Protein AF-A0A5J9UTZ7-F1 (afdb_monomer_lite)

InterPro domains:
  IPR032675 Leucine-rich repeat domain superfamily [G3DSA:3.80.10.10] (19-149)
  IPR050905 Plant disease resistance NBS-LRR [PTHR33463] (2-145)
  IPR057135 Disease resistance protein At4g27190-like, leucine-rich repeats [PF23247] (41-144)

Organism: NCBI:txid38414

pLDDT: mean 73.24, std 16.19, range [31.59, 95.12]

Structure (mmCIF, N/CA/C/O backbone):
data_AF-A0A5J9UTZ7-F1
#
_entry.id   AF-A0A5J9UTZ7-F1
#
loop_
_atom_site.group_PDB
_atom_site.id
_atom_site.type_symbol
_atom_site.label_atom_id
_atom_site.label_alt_id
_atom_site.label_comp_id
_atom_site.label_asym_id
_atom_site.label_entity_id
_atom_site.label_seq_id
_atom_site.pdbx_PDB_ins_code
_atom_site.Cartn_x
_atom_site.Cartn_y
_atom_site.Cartn_z
_atom_site.occupancy
_atom_site.B_iso_or_equiv
_atom_site.auth_seq_id
_atom_site.auth_comp_id
_atom_site.auth_asym_id
_atom_site.auth_atom_id
_atom_site.pdbx_PDB_model_num
ATOM 1 N N . MET A 1 1 ? -13.081 7.785 -18.147 1.00 59.16 1 MET A N 1
ATOM 2 C CA . MET A 1 1 ? -14.230 8.547 -17.596 1.00 59.16 1 MET A CA 1
ATOM 3 C C . MET A 1 1 ? -13.873 9.553 -16.492 1.00 59.16 1 MET A C 1
ATOM 5 O O . MET A 1 1 ? -14.600 10.516 -16.356 1.00 59.16 1 MET A O 1
ATOM 9 N N . PHE A 1 2 ? -12.758 9.469 -15.763 1.00 65.12 2 PHE A N 1
ATOM 10 C CA . PHE A 1 2 ? -12.314 10.560 -14.867 1.00 65.12 2 PHE A CA 1
ATOM 11 C C . PHE A 1 2 ? -10.947 11.054 -15.317 1.00 65.12 2 PHE A C 1
ATOM 13 O O . PHE A 1 2 ? -9.930 10.681 -14.747 1.00 65.12 2 PHE A O 1
ATOM 20 N N . LYS A 1 3 ? -10.913 11.813 -16.418 1.00 66.31 3 LYS A N 1
ATOM 21 C CA . LYS A 1 3 ? -9.642 12.244 -17.018 1.00 66.31 3 LYS A CA 1
ATOM 22 C C . LYS A 1 3 ? -8.941 13.302 -16.176 1.00 66.31 3 LYS A C 1
ATOM 24 O O . LYS A 1 3 ? -7.756 13.168 -15.954 1.00 66.31 3 LYS A O 1
ATOM 29 N N . LYS A 1 4 ? -9.697 14.280 -15.659 1.00 75.31 4 LYS A N 1
ATOM 30 C CA . LYS A 1 4 ? -9.182 15.482 -14.978 1.00 75.31 4 LYS A CA 1
ATOM 31 C C . LYS A 1 4 ? -9.022 15.352 -13.459 1.00 75.31 4 LYS A C 1
ATOM 33 O O . LYS A 1 4 ? -8.642 16.320 -12.804 1.00 75.31 4 LYS A O 1
ATOM 38 N N . VAL A 1 5 ? -9.382 14.207 -12.874 1.00 80.38 5 VAL A N 1
ATOM 39 C CA . VAL A 1 5 ? -9.263 14.020 -11.422 1.00 80.38 5 VAL A CA 1
ATOM 40 C C . VAL A 1 5 ? -7.792 13.858 -11.086 1.00 80.38 5 VAL A C 1
ATOM 42 O O . VAL A 1 5 ? -7.182 12.890 -11.517 1.00 80.38 5 VAL A O 1
ATOM 45 N N . LYS A 1 6 ? -7.251 14.802 -10.313 1.00 85.69 6 LYS A N 1
ATOM 46 C CA . LYS A 1 6 ? -5.844 14.799 -9.895 1.00 85.69 6 LYS A CA 1
ATOM 47 C C . LYS A 1 6 ? -5.622 14.092 -8.571 1.00 85.69 6 LYS A C 1
ATOM 49 O O . LYS A 1 6 ? -4.660 13.354 -8.412 1.00 85.69 6 LYS A O 1
ATOM 54 N N . THR A 1 7 ? -6.521 14.288 -7.618 1.00 87.69 7 THR A N 1
ATOM 55 C CA . THR A 1 7 ? -6.395 13.711 -6.284 1.00 87.69 7 THR A CA 1
ATOM 56 C C . THR A 1 7 ? -7.682 12.996 -5.914 1.00 87.69 7 THR A C 1
ATOM 58 O O . THR A 1 7 ? -8.783 13.464 -6.202 1.00 87.69 7 THR A O 1
ATOM 61 N N . THR A 1 8 ? -7.540 11.838 -5.280 1.00 86.56 8 THR A N 1
ATOM 62 C CA . THR A 1 8 ? -8.658 11.079 -4.718 1.00 86.56 8 THR A CA 1
ATOM 63 C C . THR A 1 8 ? -8.330 10.745 -3.279 1.00 86.56 8 THR A C 1
ATOM 65 O O . THR A 1 8 ? -7.291 10.155 -2.989 1.00 86.56 8 THR A O 1
ATOM 68 N N . TRP A 1 9 ? -9.207 11.184 -2.384 1.00 86.88 9 TRP A N 1
ATOM 69 C CA . TRP A 1 9 ? -9.111 10.952 -0.952 1.00 86.88 9 TRP A CA 1
ATOM 70 C C . TRP A 1 9 ? -10.358 10.207 -0.516 1.00 86.88 9 TRP A C 1
ATOM 72 O O . TRP A 1 9 ? -11.471 10.714 -0.650 1.00 86.88 9 TRP A O 1
ATOM 82 N N . VAL A 1 10 ? -10.162 8.999 -0.010 1.00 85.38 10 VAL A N 1
ATOM 83 C CA . VAL A 1 10 ? -11.236 8.146 0.481 1.00 85.38 10 VAL A CA 1
ATOM 84 C C . VAL A 1 10 ? -10.912 7.782 1.912 1.00 85.38 10 VAL A C 1
ATOM 86 O O . VAL A 1 10 ? -9.872 7.193 2.183 1.00 85.38 10 VAL A O 1
ATOM 89 N N . SER A 1 11 ? -11.786 8.138 2.845 1.00 83.31 11 SER A N 1
ATOM 90 C CA . SER A 1 11 ? -11.579 7.775 4.241 1.00 83.31 11 SER A CA 1
ATOM 91 C C . SER A 1 11 ? -12.882 7.398 4.921 1.00 83.31 11 SER A C 1
ATOM 93 O O . SER A 1 11 ? -13.934 7.920 4.552 1.00 83.31 11 SER A O 1
ATOM 95 N N . HIS A 1 12 ? -12.801 6.513 5.915 1.00 76.50 12 HIS A N 1
ATOM 96 C CA . HIS A 1 12 ? -13.911 6.199 6.820 1.00 76.50 12 HIS A CA 1
ATOM 97 C C . HIS A 1 12 ? -15.192 5.747 6.097 1.00 76.50 12 HIS A C 1
ATOM 99 O O . HIS A 1 12 ? -16.296 6.161 6.450 1.00 76.50 12 HIS A O 1
ATOM 105 N N . LEU A 1 13 ? -15.063 4.879 5.086 1.00 73.38 13 LEU A N 1
ATOM 106 C CA . LEU A 1 13 ? -16.205 4.271 4.397 1.00 73.38 13 LEU A CA 1
ATOM 107 C C . LEU A 1 13 ? -16.424 2.825 4.884 1.00 73.38 13 LEU A C 1
ATOM 109 O O . LEU A 1 13 ? -15.948 1.879 4.255 1.00 73.38 13 LEU A O 1
ATOM 113 N N . PRO A 1 14 ? -17.168 2.601 5.987 1.00 66.75 14 PRO A N 1
ATOM 114 C CA . PRO A 1 14 ? -17.287 1.281 6.612 1.00 66.75 14 PRO A CA 1
ATOM 115 C C . PRO A 1 14 ? -18.100 0.272 5.793 1.00 66.75 14 PRO A C 1
ATOM 117 O O . PRO A 1 14 ? -17.998 -0.928 6.032 1.00 66.75 14 PRO A O 1
ATOM 120 N N . LYS A 1 15 ? -18.930 0.742 4.851 1.00 70.06 15 LYS A N 1
ATOM 121 C CA . LYS A 1 15 ? -19.797 -0.101 4.010 1.00 70.06 15 LYS A CA 1
ATOM 122 C C . LYS A 1 15 ? -19.317 -0.233 2.563 1.00 70.06 15 LYS A C 1
ATOM 124 O O . LYS A 1 15 ? -19.857 -1.069 1.848 1.00 70.06 15 LYS A O 1
ATOM 129 N N . ALA A 1 16 ? -18.361 0.585 2.123 1.00 74.19 16 ALA A N 1
ATOM 130 C CA . ALA A 1 16 ? -17.904 0.559 0.739 1.00 74.19 16 ALA A CA 1
ATOM 131 C C . ALA A 1 16 ? -17.035 -0.679 0.488 1.00 74.19 16 ALA A C 1
ATOM 133 O O . ALA A 1 16 ? -16.110 -0.952 1.248 1.00 74.19 16 ALA A O 1
ATOM 134 N N . CYS A 1 17 ? -17.327 -1.402 -0.594 1.00 78.12 17 CYS A N 1
ATOM 135 C CA . CYS A 1 17 ? -16.533 -2.558 -1.025 1.00 78.12 17 CYS A CA 1
ATOM 136 C C . CYS A 1 17 ? -15.506 -2.203 -2.115 1.00 78.12 17 CYS A C 1
ATOM 138 O O . CYS A 1 17 ? -14.540 -2.939 -2.311 1.00 78.12 17 CYS A O 1
ATOM 140 N N . TYR A 1 18 ? -15.708 -1.071 -2.798 1.00 79.81 18 TYR A N 1
ATOM 141 C CA . TYR A 1 18 ? -14.892 -0.577 -3.907 1.00 79.81 18 TYR A CA 1
ATOM 142 C C . TYR A 1 18 ? -14.823 0.953 -3.844 1.00 79.81 18 TYR A C 1
ATOM 144 O O . TYR A 1 18 ? -15.838 1.583 -3.542 1.00 79.81 18 TYR A O 1
ATOM 152 N N . VAL A 1 19 ? -13.669 1.559 -4.156 1.00 78.12 19 VAL A N 1
ATOM 153 C CA . VAL A 1 19 ? -13.610 3.014 -4.429 1.00 78.12 19 VAL A CA 1
ATOM 154 C C . VAL A 1 19 ? -14.166 3.302 -5.815 1.00 78.12 19 VAL A C 1
ATOM 156 O O . VAL A 1 19 ? -14.880 4.279 -6.026 1.00 78.12 19 VAL A O 1
ATOM 159 N N . TRP A 1 20 ? -13.858 2.416 -6.757 1.00 76.25 20 TRP A N 1
ATOM 160 C CA . TRP A 1 20 ? -14.359 2.484 -8.114 1.00 76.25 20 TRP A CA 1
ATOM 161 C C . TRP A 1 20 ? -14.712 1.085 -8.608 1.00 76.25 20 TRP A C 1
ATOM 163 O O . TRP A 1 20 ? -13.860 0.197 -8.575 1.00 76.25 20 TRP A O 1
ATOM 173 N N . ASN A 1 21 ? -15.949 0.897 -9.071 1.00 73.81 21 ASN A N 1
ATOM 174 C CA . ASN A 1 21 ? -16.402 -0.342 -9.695 1.00 73.81 21 ASN A CA 1
ATOM 175 C C . ASN A 1 21 ? -17.053 -0.048 -11.047 1.00 73.81 21 ASN A C 1
ATOM 177 O O . ASN A 1 21 ? -18.190 0.420 -11.104 1.00 73.81 21 ASN A O 1
ATOM 181 N N . TRP A 1 22 ? -16.328 -0.315 -12.135 1.00 66.12 22 TRP A N 1
ATOM 182 C CA . TRP A 1 22 ? -16.921 -0.318 -13.468 1.00 66.12 22 TRP A CA 1
ATOM 183 C C . TRP A 1 22 ? -17.533 -1.689 -13.747 1.00 66.12 22 TRP A C 1
ATOM 185 O O . TRP A 1 22 ? -16.804 -2.671 -13.846 1.00 66.12 22 TRP A O 1
ATOM 195 N N . THR A 1 23 ? -18.847 -1.747 -13.942 1.00 55.78 23 THR A N 1
ATOM 196 C CA . THR A 1 23 ? -19.567 -2.922 -14.456 1.00 55.78 23 THR A CA 1
ATOM 197 C C . THR A 1 23 ? -20.102 -2.584 -15.848 1.00 55.78 23 THR A C 1
ATOM 199 O O . THR A 1 23 ? -21.288 -2.342 -16.045 1.00 55.78 23 THR A O 1
ATOM 202 N N . GLY A 1 24 ? -19.200 -2.459 -16.827 1.00 52.62 24 GLY A N 1
ATOM 203 C CA . GLY A 1 24 ? -19.605 -2.315 -18.226 1.00 52.62 24 GLY A CA 1
ATOM 204 C C . GLY A 1 24 ? -20.292 -3.602 -18.679 1.00 52.62 24 GLY A C 1
ATOM 205 O O . GLY A 1 24 ? -19.731 -4.674 -18.491 1.00 52.62 24 GLY A O 1
ATOM 206 N N . SER A 1 25 ? -21.511 -3.486 -19.202 1.00 45.12 25 SER A N 1
ATOM 207 C CA . SER A 1 25 ? -22.471 -4.565 -19.449 1.00 45.12 25 SER A CA 1
ATOM 208 C C . SER A 1 25 ? -21.857 -5.893 -19.895 1.00 45.12 25 SER A C 1
ATOM 210 O O . SER A 1 25 ? -21.353 -6.032 -21.008 1.00 45.12 25 SER A O 1
ATOM 212 N N . SER A 1 26 ? -22.020 -6.909 -19.055 1.00 41.66 26 SER A N 1
ATOM 213 C CA . SER A 1 26 ? -22.036 -8.312 -19.449 1.00 41.66 26 SER A CA 1
ATOM 214 C C . SER A 1 26 ? -23.269 -8.581 -20.322 1.00 41.66 26 SER A C 1
ATOM 216 O O . SER A 1 26 ? -24.234 -9.204 -19.895 1.00 41.66 26 SER A O 1
ATOM 218 N N . SER A 1 27 ? -23.259 -8.090 -21.559 1.00 38.53 27 SER A N 1
ATOM 219 C CA . SER A 1 27 ? -24.189 -8.529 -22.598 1.00 38.53 27 SER A CA 1
ATOM 220 C C . SER A 1 27 ? -23.393 -9.256 -23.667 1.00 38.53 27 SER A C 1
ATOM 222 O O . SER A 1 27 ? -22.710 -8.661 -24.500 1.00 38.53 27 SER A O 1
ATOM 224 N N . SER A 1 28 ? -23.482 -10.577 -23.589 1.00 46.41 28 SER A N 1
ATOM 225 C CA . SER A 1 28 ? -23.262 -11.485 -24.696 1.00 46.41 28 SER A CA 1
ATOM 226 C C . SER A 1 28 ? -23.966 -10.984 -25.962 1.00 46.41 28 SER A C 1
ATOM 228 O O . SER A 1 28 ? -25.091 -10.493 -25.917 1.00 46.41 28 SER A O 1
ATOM 230 N N . SER A 1 29 ? -23.303 -11.235 -27.090 1.00 44.28 29 SER A N 1
ATOM 231 C CA . SER A 1 29 ? -23.779 -11.174 -28.477 1.00 44.28 29 SER A CA 1
ATOM 232 C C . SER A 1 29 ? -23.675 -9.844 -29.242 1.00 44.28 29 SER A C 1
ATOM 234 O O . SER A 1 29 ? -24.026 -8.766 -28.780 1.00 44.28 29 SER A O 1
ATOM 236 N N . SER A 1 30 ? -23.245 -10.018 -30.496 1.00 39.34 30 SER A N 1
ATOM 237 C CA . SER A 1 30 ? -23.255 -9.105 -31.643 1.00 39.34 30 SER A CA 1
ATOM 238 C C . SER A 1 30 ? -22.156 -8.034 -31.734 1.00 39.34 30 SER A C 1
ATOM 240 O O . SER A 1 30 ? -22.244 -6.924 -31.226 1.00 39.34 30 SER A O 1
ATOM 242 N N . SER A 1 31 ? -21.105 -8.405 -32.475 1.00 46.78 31 SER A N 1
ATOM 243 C CA . SER A 1 31 ? -20.607 -7.662 -33.644 1.00 46.78 31 SER A CA 1
ATOM 244 C C . SER A 1 31 ? -21.075 -6.210 -33.761 1.00 46.78 31 SER A C 1
ATOM 246 O O . SER A 1 31 ? -21.962 -5.885 -34.544 1.00 46.78 31 SER A O 1
ATOM 248 N N . SER A 1 32 ? -20.431 -5.334 -33.006 1.00 37.97 32 SER A N 1
ATOM 249 C CA . SER A 1 32 ? -20.199 -3.932 -33.331 1.00 37.97 32 SER A CA 1
ATOM 250 C C . SER A 1 32 ? -19.159 -3.450 -32.341 1.00 37.97 32 SER A C 1
ATOM 252 O O . SER A 1 32 ? -19.366 -3.496 -31.134 1.00 37.97 32 SER A O 1
ATOM 254 N N . SER A 1 33 ? -18.009 -3.045 -32.861 1.00 49.31 33 SER A N 1
ATOM 255 C CA . SER A 1 33 ? -16.947 -2.345 -32.151 1.00 49.31 33 SER A CA 1
ATOM 256 C C . SER A 1 33 ? -17.517 -1.188 -31.322 1.00 49.31 33 SER A C 1
ATOM 258 O O . SER A 1 33 ? -17.635 -0.062 -31.809 1.00 49.31 33 SER A O 1
ATOM 260 N N . SER A 1 34 ? -17.887 -1.442 -30.069 1.00 43.12 34 SER A N 1
ATOM 261 C CA . SER A 1 34 ? -18.285 -0.394 -29.144 1.00 43.12 34 SER A CA 1
ATOM 262 C C . SER A 1 34 ? -17.010 0.349 -28.747 1.00 43.12 34 SER A C 1
ATOM 264 O O . SER A 1 34 ? -16.213 -0.089 -27.921 1.00 43.12 34 SER A O 1
ATOM 266 N N . GLY A 1 35 ? -16.787 1.491 -29.404 1.00 43.88 35 GLY A N 1
ATOM 267 C CA . GLY A 1 35 ? -15.642 2.399 -29.257 1.00 43.88 35 GLY A CA 1
ATOM 268 C C . GLY A 1 35 ? -15.474 3.060 -27.881 1.00 43.88 35 GLY A C 1
ATOM 269 O O . GLY A 1 35 ? -15.028 4.201 -27.802 1.00 43.88 35 GLY A O 1
ATOM 270 N N . TRP A 1 36 ? -15.807 2.365 -26.796 1.00 44.50 36 TRP A N 1
ATOM 271 C CA . TRP A 1 36 ? -15.811 2.868 -25.423 1.00 44.50 36 TRP A CA 1
ATOM 272 C C . TRP A 1 36 ? -14.476 2.595 -24.709 1.00 44.50 36 TRP A C 1
ATOM 274 O O . TRP A 1 36 ? -14.142 3.282 -23.747 1.00 44.50 36 TRP A O 1
ATOM 284 N N . PHE A 1 37 ? -13.637 1.706 -25.261 1.00 45.66 37 PHE A N 1
ATOM 285 C CA . PHE A 1 37 ? -12.233 1.518 -24.857 1.00 45.66 37 PHE A CA 1
ATOM 286 C C . PHE A 1 37 ? -11.333 2.740 -25.141 1.00 45.66 37 PHE A C 1
ATOM 288 O O . PHE A 1 37 ? -10.182 2.770 -24.715 1.00 45.66 37 PHE A O 1
ATOM 295 N N . LYS A 1 38 ? -11.834 3.769 -25.845 1.00 44.25 38 LYS A N 1
ATOM 296 C CA . LYS A 1 38 ? -11.080 4.996 -26.178 1.00 44.25 38 LYS A CA 1
ATOM 297 C C . LYS A 1 38 ? -11.051 6.051 -25.062 1.00 44.25 38 LYS A C 1
ATOM 299 O O . LYS A 1 38 ? -10.386 7.076 -25.206 1.00 44.25 38 LYS A O 1
ATOM 304 N N . GLY A 1 39 ? -11.774 5.850 -23.960 1.00 50.03 39 GLY A N 1
ATOM 305 C CA . GLY A 1 39 ? -11.818 6.810 -22.858 1.00 50.03 39 GLY A CA 1
ATOM 306 C C . GLY A 1 39 ? -10.909 6.410 -21.702 1.00 50.03 39 GLY A C 1
ATOM 307 O O . GLY A 1 39 ? -11.306 5.572 -20.898 1.00 50.03 39 GLY A O 1
ATOM 308 N N . GLY A 1 40 ? -9.742 7.044 -21.544 1.00 57.19 40 GLY A N 1
ATOM 309 C CA . GLY A 1 40 ? -8.898 6.785 -20.380 1.00 57.19 40 GLY A CA 1
ATOM 310 C C . GLY A 1 40 ? -9.568 7.182 -19.061 1.00 57.19 40 GLY A C 1
ATOM 311 O O . GLY A 1 40 ? -10.466 8.038 -18.983 1.00 57.19 40 GLY A O 1
ATOM 312 N N . THR A 1 41 ? -9.178 6.476 -18.008 1.00 66.12 41 THR A N 1
ATOM 313 C CA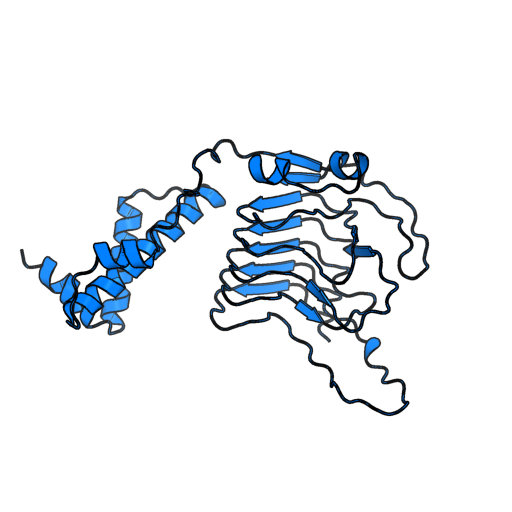 . THR A 1 41 ? -9.753 6.557 -16.666 1.00 66.12 41 THR A CA 1
ATOM 314 C C . THR A 1 41 ? -8.616 6.842 -15.701 1.00 66.12 41 THR A C 1
ATOM 316 O O . THR A 1 41 ? -7.631 6.117 -15.712 1.00 66.12 41 THR A O 1
ATOM 319 N N . PHE A 1 42 ? -8.741 7.917 -14.915 1.00 73.25 42 PHE A N 1
ATOM 320 C CA . PHE A 1 42 ? -7.684 8.407 -14.026 1.00 73.25 42 PHE A CA 1
ATOM 321 C C . PHE A 1 42 ? -6.381 8.774 -14.767 1.00 73.25 42 PHE A C 1
ATOM 323 O O . PHE A 1 42 ? -5.295 8.487 -14.279 1.00 73.25 42 PHE A O 1
ATOM 330 N N . GLU A 1 43 ? -6.491 9.404 -15.947 1.00 76.88 43 GLU A N 1
ATOM 331 C CA . GLU A 1 43 ? -5.334 9.861 -16.746 1.00 76.88 43 GLU A CA 1
ATOM 332 C C . GLU A 1 43 ? -4.510 10.923 -15.993 1.00 76.88 43 GLU A C 1
ATOM 334 O O . GLU A 1 43 ? -3.287 10.828 -15.966 1.00 76.88 43 GLU A O 1
ATOM 339 N N . ASP A 1 44 ? -5.164 11.899 -15.345 1.00 82.19 44 ASP A N 1
ATOM 340 C CA . ASP A 1 44 ? -4.506 12.970 -14.577 1.00 82.19 44 ASP A CA 1
ATOM 341 C C . ASP A 1 44 ? -4.327 12.670 -13.089 1.00 82.19 44 ASP A C 1
ATOM 343 O O . ASP A 1 44 ? -3.889 13.554 -12.350 1.00 82.19 44 ASP A O 1
ATOM 347 N N . LEU A 1 45 ? -4.660 11.461 -12.630 1.00 85.56 45 LEU A N 1
ATOM 348 C CA . LEU A 1 45 ? -4.597 11.139 -11.209 1.00 85.56 45 LEU A CA 1
ATOM 349 C C . LEU A 1 45 ? -3.143 11.076 -10.754 1.00 85.56 45 LEU A C 1
ATOM 351 O O . LEU A 1 45 ? -2.404 10.223 -11.222 1.00 85.56 45 LEU A O 1
ATOM 355 N N . THR A 1 46 ? -2.763 11.945 -9.820 1.00 91.19 46 THR A N 1
ATOM 356 C CA . THR A 1 46 ? -1.424 12.035 -9.227 1.00 91.19 46 THR A CA 1
ATOM 357 C C . THR A 1 46 ? -1.366 11.468 -7.811 1.00 91.19 46 THR A C 1
ATOM 359 O O . THR A 1 46 ? -0.342 10.909 -7.425 1.00 91.19 46 THR A O 1
ATOM 362 N N . LEU A 1 47 ? -2.455 11.551 -7.040 1.00 91.12 47 LEU A N 1
ATOM 363 C CA . LEU A 1 47 ? -2.520 11.053 -5.662 1.00 91.12 47 LEU A CA 1
ATOM 364 C C . LEU A 1 47 ? -3.772 10.203 -5.434 1.00 91.12 47 LEU A C 1
ATOM 366 O O . LEU A 1 47 ? -4.901 10.686 -5.579 1.00 91.12 47 LEU A O 1
ATOM 370 N N . LEU A 1 48 ? -3.558 8.966 -4.993 1.00 91.06 48 LEU A N 1
ATOM 371 C CA . LEU A 1 48 ? -4.605 8.068 -4.513 1.00 91.06 48 LEU A CA 1
ATOM 372 C C . LEU A 1 48 ? -4.366 7.768 -3.036 1.00 91.06 48 LEU A C 1
ATOM 374 O O . LEU A 1 48 ? -3.425 7.051 -2.702 1.00 91.06 48 LEU A O 1
ATOM 378 N N . HIS A 1 49 ? -5.218 8.316 -2.172 1.00 90.81 49 HIS A N 1
ATOM 379 C CA . HIS A 1 49 ? -5.175 8.092 -0.733 1.00 90.81 49 HIS A CA 1
ATOM 380 C C . HIS A 1 49 ? -6.450 7.400 -0.246 1.00 90.81 49 HIS A C 1
ATOM 382 O O . HIS A 1 49 ? -7.559 7.894 -0.467 1.00 90.81 49 HIS A O 1
ATOM 388 N N . ILE A 1 50 ? -6.284 6.266 0.435 1.00 88.19 50 ILE A N 1
ATOM 389 C CA . ILE A 1 50 ? -7.368 5.480 1.022 1.00 88.19 50 ILE A CA 1
ATOM 390 C C . ILE A 1 50 ? -7.023 5.147 2.466 1.00 88.19 50 ILE A C 1
ATOM 392 O O . ILE A 1 50 ? -5.956 4.598 2.740 1.00 88.19 50 ILE A O 1
ATOM 396 N N . SER A 1 51 ? -7.937 5.437 3.386 1.00 85.62 51 SER A N 1
ATOM 397 C CA . SER A 1 51 ? -7.740 5.167 4.806 1.00 85.62 51 SER A CA 1
ATOM 398 C C . SER A 1 51 ? -9.003 4.659 5.505 1.00 85.62 51 SER A C 1
ATOM 400 O O . SER A 1 51 ? -10.121 5.040 5.165 1.00 85.62 51 SER A O 1
ATOM 402 N N . TYR A 1 52 ? -8.848 3.785 6.502 1.00 75.56 52 TYR A N 1
ATOM 403 C CA . TYR A 1 52 ? -9.941 3.352 7.392 1.00 75.56 52 TYR A CA 1
ATOM 404 C C . TYR A 1 52 ? -11.182 2.802 6.660 1.00 75.56 52 TYR A C 1
ATOM 406 O O . TYR A 1 52 ? -12.324 3.120 7.003 1.00 75.56 52 TYR A O 1
ATOM 414 N N . CYS A 1 53 ? -10.973 1.984 5.629 1.00 73.62 53 CYS A N 1
ATOM 415 C CA . CYS A 1 53 ? -12.052 1.377 4.850 1.00 73.62 53 CYS A CA 1
ATOM 416 C C . CYS A 1 53 ? -11.996 -0.157 4.979 1.00 73.62 53 CYS A C 1
ATOM 418 O O . CYS A 1 53 ? -11.389 -0.830 4.145 1.00 73.62 53 CYS A O 1
ATOM 420 N N . PRO A 1 54 ? -12.597 -0.741 6.035 1.00 72.19 54 PRO A N 1
ATOM 421 C CA . PRO A 1 54 ? -12.358 -2.135 6.406 1.00 72.19 54 PRO A CA 1
ATOM 422 C C . PRO A 1 54 ? -12.910 -3.152 5.405 1.00 72.19 54 PRO A C 1
ATOM 424 O O . PRO A 1 54 ? -12.321 -4.217 5.292 1.00 72.19 54 PRO A O 1
ATOM 427 N N . ARG A 1 55 ? -13.992 -2.820 4.683 1.00 73.88 55 ARG A N 1
ATOM 428 C CA . ARG A 1 55 ? -14.688 -3.724 3.745 1.00 73.88 55 ARG A CA 1
ATOM 429 C C . ARG A 1 55 ? -14.255 -3.580 2.288 1.00 73.88 55 ARG A C 1
ATOM 431 O O . ARG A 1 55 ? -14.772 -4.301 1.437 1.00 73.88 55 ARG A O 1
ATOM 438 N N . ILE A 1 56 ? -13.349 -2.649 1.976 1.00 80.44 56 ILE A N 1
ATOM 439 C CA . ILE A 1 56 ? -12.861 -2.510 0.604 1.00 80.44 56 ILE A CA 1
ATOM 440 C C . ILE A 1 56 ? -12.036 -3.746 0.278 1.00 80.44 56 ILE A C 1
ATOM 442 O O . ILE A 1 56 ? -11.024 -3.998 0.919 1.00 80.44 56 ILE A O 1
ATOM 446 N N . VAL A 1 57 ? -12.469 -4.503 -0.726 1.00 80.62 57 VAL A N 1
ATOM 447 C CA . VAL A 1 57 ? -11.751 -5.701 -1.186 1.00 80.62 57 VAL A CA 1
ATOM 448 C C . VAL A 1 57 ? -10.780 -5.335 -2.303 1.00 80.62 57 VAL A C 1
ATOM 450 O O . VAL A 1 57 ? -9.682 -5.894 -2.392 1.00 80.62 57 VAL A O 1
ATOM 453 N N . GLN A 1 58 ? -11.194 -4.385 -3.147 1.00 80.00 58 GLN A N 1
ATOM 454 C CA . GLN A 1 58 ? -10.449 -3.892 -4.298 1.00 80.00 58 GLN A CA 1
ATOM 455 C C . GLN A 1 58 ? -10.568 -2.374 -4.370 1.00 80.00 58 GLN A C 1
ATOM 457 O O . GLN A 1 58 ? -11.661 -1.823 -4.240 1.00 80.00 58 GLN A O 1
ATOM 462 N N . VAL A 1 59 ? -9.445 -1.693 -4.584 1.00 77.50 59 VAL A N 1
ATOM 463 C CA . VAL A 1 59 ? -9.406 -0.230 -4.602 1.00 77.50 59 VAL A CA 1
ATOM 464 C C . VAL A 1 59 ? -9.995 0.299 -5.914 1.00 77.50 59 VAL A C 1
ATOM 466 O O . VAL A 1 59 ? -11.035 0.954 -5.880 1.00 77.50 59 VAL A O 1
ATOM 469 N N . ILE A 1 60 ? -9.429 -0.051 -7.071 1.00 75.94 60 ILE A N 1
ATOM 470 C CA . ILE A 1 60 ? -10.011 0.303 -8.379 1.00 75.94 60 ILE A CA 1
ATOM 471 C C . ILE A 1 60 ? -10.292 -0.971 -9.169 1.00 75.94 60 ILE A C 1
ATOM 473 O O . ILE A 1 60 ? -9.371 -1.737 -9.443 1.00 75.94 60 ILE A O 1
ATOM 477 N N . HIS A 1 61 ? -11.548 -1.159 -9.568 1.00 69.94 61 HIS A N 1
ATOM 478 C CA . HIS A 1 61 ? -12.006 -2.219 -10.460 1.00 69.94 61 HIS A CA 1
ATOM 479 C C . HIS A 1 61 ? -12.377 -1.616 -11.827 1.00 69.94 61 HIS A C 1
ATOM 481 O O . HIS A 1 61 ? -13.363 -0.876 -11.930 1.00 69.94 61 HIS A O 1
ATOM 487 N N . PHE A 1 62 ? -11.566 -1.854 -12.866 1.00 69.50 62 PHE A N 1
ATOM 488 C CA . PHE A 1 62 ? -11.710 -1.166 -14.160 1.00 69.50 62 PHE A CA 1
ATOM 489 C C . PHE A 1 62 ? -11.248 -2.002 -15.372 1.00 69.50 62 PHE A C 1
ATOM 491 O O . PHE A 1 62 ? -10.367 -2.850 -15.228 1.00 69.50 62 PHE A O 1
ATOM 498 N N . PRO A 1 63 ? -11.801 -1.757 -16.578 1.00 61.94 63 PRO A N 1
ATOM 499 C CA . PRO A 1 63 ? -11.272 -2.324 -17.815 1.00 61.94 63 PRO A CA 1
ATOM 500 C C . PRO A 1 63 ? -9.946 -1.644 -18.159 1.00 61.94 63 PRO A C 1
ATOM 502 O O . PRO A 1 63 ? -9.839 -0.416 -18.088 1.00 61.94 63 PRO A O 1
ATOM 505 N N . ILE A 1 64 ? -8.932 -2.420 -18.546 1.00 61.44 64 ILE A N 1
ATOM 506 C CA . ILE A 1 64 ? -7.626 -1.846 -18.883 1.00 61.44 64 ILE A CA 1
ATOM 507 C C . ILE A 1 64 ? -7.740 -0.943 -20.113 1.00 61.44 64 ILE A C 1
ATOM 509 O O . ILE A 1 64 ? -8.108 -1.377 -21.201 1.00 61.44 64 ILE A O 1
ATOM 513 N N . VAL A 1 65 ? -7.349 0.315 -19.928 1.00 64.06 65 VAL A N 1
ATOM 514 C CA . VAL A 1 65 ? -7.172 1.322 -20.979 1.00 64.06 65 VAL A CA 1
ATOM 515 C C . VAL A 1 65 ? -5.713 1.767 -20.982 1.00 64.06 65 VAL A C 1
ATOM 517 O O . VAL A 1 65 ? -5.077 1.790 -19.929 1.00 64.06 65 VAL A O 1
ATOM 520 N N . SER A 1 66 ? -5.181 2.124 -22.153 1.00 58.78 66 SER A N 1
ATOM 521 C CA . SER A 1 66 ? -3.741 2.304 -22.411 1.00 58.78 66 SER A CA 1
ATOM 522 C C . SER A 1 66 ? -3.036 3.403 -21.603 1.00 58.78 66 SER A C 1
ATOM 524 O O . SER A 1 66 ? -1.827 3.514 -21.720 1.00 58.78 66 SER A O 1
ATOM 526 N N . HIS A 1 67 ? -3.756 4.194 -20.799 1.00 66.69 67 HIS A N 1
ATOM 527 C CA . HIS A 1 67 ? -3.208 5.337 -20.048 1.00 66.69 67 HIS A CA 1
ATOM 528 C C . HIS A 1 67 ? -3.758 5.474 -18.623 1.00 66.69 67 HIS A C 1
ATOM 530 O O . HIS A 1 67 ? -3.741 6.559 -18.034 1.00 66.69 67 HIS A O 1
ATOM 536 N N . ALA A 1 68 ? -4.357 4.414 -18.077 1.00 74.00 68 ALA A N 1
ATOM 537 C CA . ALA A 1 68 ? -4.884 4.487 -16.721 1.00 74.00 68 ALA A CA 1
ATOM 538 C C . ALA A 1 68 ? -3.738 4.643 -15.715 1.00 74.00 68 ALA A C 1
ATOM 540 O O . ALA A 1 68 ? -2.841 3.811 -15.681 1.00 74.00 68 ALA A O 1
ATOM 541 N N . LEU A 1 69 ? -3.811 5.656 -14.846 1.00 79.94 69 LEU A N 1
ATOM 542 C CA . LEU A 1 69 ? -2.845 5.873 -13.761 1.00 79.94 69 LEU A CA 1
ATOM 543 C C . LEU A 1 69 ? -1.415 6.218 -14.229 1.00 79.94 69 LEU A C 1
ATOM 545 O O . LEU A 1 69 ? -0.493 6.182 -13.414 1.00 79.94 69 LEU A O 1
ATOM 549 N N . ASP A 1 70 ? -1.216 6.613 -15.495 1.00 81.62 70 ASP A N 1
ATOM 550 C CA . ASP A 1 70 ? 0.107 6.989 -16.029 1.00 81.62 70 ASP A CA 1
ATOM 551 C C . ASP A 1 70 ? 0.743 8.145 -15.237 1.00 81.62 70 ASP A C 1
ATOM 553 O O . ASP A 1 70 ? 1.960 8.213 -15.065 1.00 81.62 70 ASP A O 1
ATOM 557 N N . ARG A 1 71 ? -0.080 9.069 -14.731 1.00 86.94 71 ARG A N 1
ATOM 558 C CA . ARG A 1 71 ? 0.373 10.241 -13.969 1.00 86.94 71 ARG A CA 1
ATOM 559 C C . ARG A 1 71 ? 0.389 10.024 -12.459 1.00 86.94 71 ARG A C 1
ATOM 561 O O . ARG A 1 71 ? 0.666 10.981 -11.742 1.00 86.94 71 ARG A O 1
ATOM 568 N N . LEU A 1 72 ? 0.114 8.810 -11.975 1.00 90.00 72 LEU A N 1
ATOM 569 C CA . LEU A 1 72 ? 0.064 8.532 -10.542 1.00 90.00 72 LEU A CA 1
ATOM 570 C C . LEU A 1 72 ? 1.454 8.700 -9.939 1.00 90.00 72 LEU A C 1
ATOM 572 O O . LEU A 1 72 ? 2.371 7.979 -10.307 1.00 90.00 72 LEU A O 1
ATOM 576 N N . GLU A 1 73 ? 1.591 9.634 -9.002 1.00 93.88 73 GLU A N 1
ATOM 577 C CA . GLU A 1 73 ? 2.849 9.964 -8.330 1.00 93.88 73 GLU A CA 1
ATOM 578 C C . GLU A 1 73 ? 2.928 9.338 -6.938 1.00 93.88 73 GLU A C 1
ATOM 580 O O . GLU A 1 73 ? 3.997 8.898 -6.512 1.00 93.88 73 GLU A O 1
ATOM 585 N N . THR A 1 74 ? 1.798 9.280 -6.228 1.00 93.69 74 THR A N 1
ATOM 586 C CA . THR A 1 74 ? 1.721 8.760 -4.860 1.00 93.69 74 THR A CA 1
ATOM 587 C C . THR A 1 74 ? 0.527 7.829 -4.680 1.00 93.69 74 THR A C 1
ATOM 589 O O . THR A 1 74 ? -0.622 8.205 -4.926 1.00 93.69 74 THR A O 1
ATOM 592 N N . LEU A 1 75 ? 0.807 6.623 -4.186 1.00 94.62 75 LEU A N 1
ATOM 593 C CA . LEU A 1 75 ? -0.186 5.641 -3.763 1.00 94.62 75 LEU A CA 1
ATOM 594 C C . LEU A 1 75 ? -0.114 5.460 -2.250 1.00 94.62 75 LEU A C 1
ATOM 596 O O . LEU A 1 75 ? 0.916 5.037 -1.727 1.00 94.62 75 LEU A O 1
ATOM 600 N N . GLU A 1 76 ? -1.214 5.719 -1.556 1.00 93.62 76 GLU A N 1
ATOM 601 C CA . GLU A 1 76 ? -1.323 5.525 -0.118 1.00 93.62 76 GLU A CA 1
ATOM 602 C C . GLU A 1 76 ? -2.588 4.748 0.243 1.00 93.62 76 GLU A C 1
ATOM 604 O O . GLU A 1 76 ? -3.704 5.198 -0.006 1.00 93.62 76 GLU A O 1
ATOM 609 N N . ILE A 1 77 ? -2.413 3.577 0.852 1.00 91.38 77 ILE A N 1
ATOM 610 C CA . ILE A 1 77 ? -3.513 2.749 1.350 1.00 91.38 77 ILE A CA 1
ATOM 611 C C . ILE A 1 77 ? -3.194 2.369 2.792 1.00 91.38 77 ILE A C 1
ATOM 613 O O . ILE A 1 77 ? -2.166 1.747 3.072 1.00 91.38 77 ILE A O 1
ATOM 617 N N . THR A 1 78 ? -4.076 2.745 3.712 1.00 86.75 78 THR A N 1
ATOM 618 C CA . THR A 1 78 ? -3.872 2.560 5.147 1.00 86.75 78 THR A CA 1
ATOM 619 C C . THR A 1 78 ? -5.104 1.955 5.817 1.00 86.75 78 THR A C 1
ATOM 621 O O . THR A 1 78 ? -6.237 2.333 5.528 1.00 86.75 78 THR A O 1
ATOM 624 N N . TRP A 1 79 ? -4.905 1.000 6.726 1.00 76.81 79 TRP A N 1
ATOM 625 C CA . TRP A 1 79 ? -5.955 0.463 7.603 1.00 76.81 79 TRP A CA 1
ATOM 626 C C . TRP A 1 79 ? -7.189 -0.080 6.868 1.00 76.81 79 TRP A C 1
ATOM 628 O O . TRP A 1 79 ? -8.332 0.152 7.270 1.00 76.81 79 TRP A O 1
ATOM 638 N N . CYS A 1 80 ? -6.964 -0.800 5.772 1.00 76.69 80 CYS A N 1
ATOM 639 C CA . CYS A 1 80 ? -8.022 -1.440 4.997 1.00 76.69 80 CYS A CA 1
ATOM 640 C C . CYS A 1 80 ? -7.867 -2.965 5.091 1.00 76.69 80 CYS A C 1
ATOM 642 O O . CYS A 1 80 ? -7.098 -3.577 4.351 1.00 76.69 80 CYS A O 1
ATOM 644 N N . GLY A 1 81 ? -8.575 -3.567 6.051 1.00 73.56 81 GLY A N 1
ATOM 645 C CA . GLY A 1 81 ? -8.380 -4.963 6.460 1.00 73.56 81 GLY A CA 1
ATOM 646 C C . GLY A 1 81 ? -8.711 -6.009 5.391 1.00 73.56 81 GLY A C 1
ATOM 647 O O . GLY A 1 81 ? -8.047 -7.046 5.342 1.00 73.56 81 GLY A O 1
ATOM 648 N N . ASP A 1 82 ? -9.693 -5.731 4.529 1.00 79.19 82 ASP A N 1
ATOM 649 C CA . ASP A 1 82 ? -10.147 -6.669 3.497 1.00 79.19 82 ASP A CA 1
ATOM 650 C C . ASP A 1 82 ? -9.497 -6.480 2.120 1.00 79.19 82 ASP A C 1
ATOM 652 O O . ASP A 1 82 ? -9.741 -7.289 1.220 1.00 79.19 82 ASP A O 1
ATOM 656 N N . VAL A 1 83 ? -8.631 -5.471 1.949 1.00 85.81 83 VAL A N 1
ATOM 657 C CA . VAL A 1 83 ? -7.998 -5.203 0.650 1.00 85.81 83 VAL A CA 1
ATOM 658 C C . VAL A 1 83 ? -7.060 -6.352 0.314 1.00 85.81 83 VAL A C 1
ATOM 660 O O . VAL A 1 83 ? -6.042 -6.550 0.974 1.00 85.81 83 VAL A O 1
ATOM 663 N N . SER A 1 84 ? -7.397 -7.094 -0.739 1.00 86.62 84 SER A N 1
ATOM 664 C CA . SER A 1 84 ? -6.599 -8.225 -1.231 1.00 86.62 84 SER A CA 1
ATOM 665 C C . SER A 1 84 ? -5.737 -7.844 -2.431 1.00 86.62 84 SER A C 1
ATOM 667 O O . SER A 1 84 ? -4.577 -8.256 -2.530 1.00 86.62 84 SER A O 1
ATOM 669 N N . VAL A 1 85 ? -6.290 -7.008 -3.311 1.00 87.31 85 VAL A N 1
ATOM 670 C CA . VAL A 1 85 ? -5.630 -6.450 -4.492 1.00 87.31 85 VAL A CA 1
ATOM 671 C C . VAL A 1 85 ? -5.983 -4.971 -4.582 1.00 87.31 85 VAL A C 1
ATOM 673 O O . VAL A 1 85 ? -7.162 -4.628 -4.538 1.00 87.31 85 VAL A O 1
ATOM 676 N N . ALA A 1 86 ? -4.998 -4.083 -4.736 1.00 85.44 86 ALA A N 1
ATOM 677 C CA . ALA A 1 86 ? -5.297 -2.659 -4.891 1.00 85.44 86 ALA A CA 1
ATOM 678 C C . ALA A 1 86 ? -5.967 -2.380 -6.254 1.00 85.44 86 ALA A C 1
ATOM 680 O O . ALA A 1 86 ? -7.101 -1.906 -6.318 1.00 85.44 86 ALA A O 1
ATOM 681 N N . PHE A 1 87 ? -5.330 -2.746 -7.360 1.00 85.62 87 PHE A N 1
ATOM 682 C CA . PHE A 1 87 ? -5.861 -2.505 -8.700 1.00 85.62 87 PHE A CA 1
ATOM 683 C C . PHE A 1 87 ? -6.314 -3.810 -9.356 1.00 85.62 87 PHE A C 1
ATOM 685 O O . PHE A 1 87 ? -5.505 -4.692 -9.658 1.00 85.62 87 PHE A O 1
ATOM 692 N N . HIS A 1 88 ? -7.619 -3.925 -9.583 1.00 80.50 88 HIS A N 1
ATOM 693 C CA . HIS A 1 88 ? -8.239 -5.077 -10.216 1.00 80.50 88 HIS A CA 1
ATOM 694 C C . HIS A 1 88 ? -8.660 -4.755 -11.655 1.00 80.50 88 HIS A C 1
ATOM 696 O O . HIS A 1 88 ? -9.507 -3.894 -11.892 1.00 80.50 88 HIS A O 1
ATOM 702 N N . GLY A 1 89 ? -8.087 -5.480 -12.612 1.00 71.69 89 GLY A N 1
ATOM 703 C CA . GLY A 1 89 ? -8.401 -5.387 -14.035 1.00 71.69 89 GLY A CA 1
ATOM 704 C C . GLY A 1 89 ? -9.150 -6.627 -14.512 1.00 71.69 89 GLY A C 1
ATOM 705 O O . GLY A 1 89 ? -8.826 -7.739 -14.090 1.00 71.69 89 GLY A O 1
ATOM 706 N N . TYR A 1 90 ? -10.139 -6.442 -15.384 1.00 65.25 90 TYR A N 1
ATOM 707 C CA . TYR A 1 90 ? -10.872 -7.522 -16.058 1.00 65.25 90 TYR A CA 1
ATOM 708 C C . TYR A 1 90 ? -10.811 -7.361 -17.589 1.00 65.25 90 TYR A C 1
ATOM 710 O O . TYR A 1 90 ? -10.315 -6.347 -18.081 1.00 65.25 90 TYR A O 1
ATOM 718 N N . ASP A 1 91 ? -11.248 -8.388 -18.330 1.00 58.75 91 ASP A N 1
ATOM 719 C CA . ASP A 1 91 ? -11.202 -8.472 -19.805 1.00 58.75 91 ASP A CA 1
ATOM 720 C C . ASP A 1 91 ? -9.805 -8.312 -20.419 1.00 58.75 91 ASP A C 1
ATOM 722 O O . ASP A 1 91 ? -9.582 -7.605 -21.400 1.00 58.75 91 ASP A O 1
ATOM 726 N N . LEU A 1 92 ? -8.832 -9.011 -19.837 1.00 58.09 92 LEU A N 1
ATOM 727 C CA . LEU A 1 92 ? -7.455 -8.988 -20.309 1.00 58.09 92 LEU A CA 1
ATOM 728 C C . LEU A 1 92 ? -7.300 -9.866 -21.563 1.00 58.09 92 LEU A C 1
ATOM 730 O O . LEU A 1 92 ? -7.505 -11.083 -21.488 1.00 58.09 92 LEU A O 1
ATOM 734 N N . PRO A 1 93 ? -6.821 -9.327 -22.698 1.00 54.25 93 PRO A N 1
ATOM 735 C CA . PRO A 1 93 ? -6.094 -10.131 -23.666 1.00 54.25 93 PRO A CA 1
ATOM 736 C C . PRO A 1 93 ? -5.009 -10.901 -22.906 1.00 54.25 93 PRO A C 1
ATOM 738 O O . PRO A 1 93 ? -4.245 -10.303 -22.148 1.00 54.25 93 PRO A O 1
ATOM 741 N N . ARG A 1 94 ? -4.909 -12.219 -23.119 1.00 53.41 94 ARG A N 1
ATOM 742 C CA . ARG A 1 94 ? -3.961 -13.148 -22.455 1.00 53.41 94 ARG A CA 1
ATOM 743 C C . ARG A 1 94 ? -2.459 -12.829 -22.673 1.00 53.41 94 ARG A C 1
ATOM 745 O O . ARG A 1 94 ? -1.615 -13.708 -22.542 1.00 53.41 94 ARG A O 1
ATOM 752 N N . ARG A 1 95 ? -2.106 -11.602 -23.070 1.00 53.69 95 ARG A N 1
ATOM 753 C CA . ARG A 1 95 ? -0.776 -11.163 -23.516 1.00 53.69 95 ARG A CA 1
ATOM 754 C C . ARG A 1 95 ? -0.113 -10.116 -22.613 1.00 53.69 95 ARG A C 1
ATOM 756 O O . ARG A 1 95 ? 1.049 -9.803 -22.850 1.00 53.69 95 ARG A O 1
ATOM 763 N N . PHE A 1 96 ? -0.783 -9.588 -21.586 1.00 59.38 96 PHE A N 1
ATOM 764 C CA . PHE A 1 96 ? -0.176 -8.573 -20.715 1.00 59.38 96 PHE A CA 1
ATOM 765 C C . PHE A 1 96 ? 0.749 -9.199 -19.665 1.00 59.38 96 PHE A C 1
ATOM 767 O O . PHE A 1 96 ? 0.307 -9.745 -18.659 1.00 59.38 96 PHE A O 1
ATOM 774 N N . ARG A 1 97 ? 2.062 -9.132 -19.918 1.00 63.22 97 ARG A N 1
ATOM 775 C CA . ARG A 1 97 ? 3.100 -9.643 -19.004 1.00 63.22 97 ARG A CA 1
ATOM 776 C C . ARG A 1 97 ? 3.577 -8.600 -17.986 1.00 63.22 97 ARG A C 1
ATOM 778 O O . ARG A 1 97 ? 4.010 -8.969 -16.895 1.00 63.22 97 ARG A O 1
ATOM 785 N N . ALA A 1 98 ? 3.478 -7.313 -18.316 1.00 70.12 98 ALA A N 1
ATOM 786 C CA . ALA A 1 98 ? 3.936 -6.218 -17.469 1.00 70.12 98 ALA A CA 1
ATOM 787 C C . ALA A 1 98 ? 3.003 -5.001 -17.560 1.00 70.12 98 ALA A C 1
ATOM 789 O O . ALA A 1 98 ? 2.419 -4.736 -18.613 1.00 70.12 98 ALA A O 1
ATOM 790 N N . TRP A 1 99 ? 2.885 -4.269 -16.454 1.00 78.69 99 TRP A N 1
ATOM 791 C CA . TRP A 1 99 ? 2.226 -2.968 -16.351 1.00 78.69 99 TRP A CA 1
ATOM 792 C C . TRP A 1 99 ? 3.221 -1.917 -15.884 1.00 78.69 99 TRP A C 1
ATOM 794 O O . TRP A 1 99 ? 4.085 -2.239 -15.075 1.00 78.69 99 TRP A O 1
ATOM 804 N N . GLN A 1 100 ? 3.077 -0.667 -16.320 1.00 78.19 100 GLN A N 1
ATOM 805 C CA . GLN A 1 100 ? 3.977 0.415 -15.940 1.00 78.19 100 GLN A CA 1
ATOM 806 C C . GLN A 1 100 ? 3.227 1.538 -15.219 1.00 78.19 100 GLN A C 1
ATOM 808 O O . GLN A 1 100 ? 2.169 1.966 -15.665 1.00 78.19 100 GLN A O 1
ATOM 813 N N . PHE A 1 101 ? 3.808 2.041 -14.129 1.00 86.06 101 PHE A N 1
ATOM 814 C CA . PHE A 1 101 ? 3.452 3.326 -13.532 1.00 86.06 101 PHE A CA 1
ATOM 815 C C . PHE A 1 101 ? 4.622 4.295 -13.746 1.00 86.06 101 PHE A C 1
ATOM 817 O O . PHE A 1 101 ? 5.559 4.307 -12.944 1.00 86.06 101 PHE A O 1
ATOM 824 N N . PRO A 1 102 ? 4.626 5.071 -14.843 1.00 83.81 102 PRO A N 1
ATOM 825 C CA . PRO A 1 102 ? 5.814 5.799 -15.270 1.00 83.81 102 PRO A CA 1
ATOM 826 C C . PRO A 1 102 ? 6.196 6.937 -14.316 1.00 83.81 102 PRO A C 1
ATOM 828 O O . PRO A 1 102 ? 7.381 7.216 -14.190 1.00 83.81 102 PRO A O 1
ATOM 831 N N . LYS A 1 103 ? 5.230 7.543 -13.611 1.00 87.69 103 LYS A N 1
ATOM 832 C CA . LYS A 1 103 ? 5.462 8.681 -12.700 1.00 87.69 103 LYS A CA 1
ATOM 833 C C . LYS A 1 103 ? 5.387 8.353 -11.209 1.00 87.69 103 LYS A C 1
ATOM 835 O O . LYS A 1 103 ? 5.461 9.264 -10.385 1.00 87.69 103 LYS A O 1
ATOM 840 N N . LEU A 1 104 ? 5.224 7.082 -10.843 1.00 91.38 104 LEU A N 1
ATOM 841 C CA . LEU A 1 104 ? 5.000 6.696 -9.450 1.00 91.38 104 LEU A CA 1
ATOM 842 C C . LEU A 1 104 ? 6.292 6.800 -8.648 1.00 91.38 104 LEU A C 1
ATOM 844 O O . LEU A 1 104 ? 7.219 6.027 -8.870 1.00 91.38 104 LEU A O 1
ATOM 848 N N . LYS A 1 105 ? 6.314 7.733 -7.693 1.00 92.75 105 LYS A N 1
ATOM 849 C CA . LYS A 1 105 ? 7.473 8.067 -6.852 1.00 92.75 105 LYS A CA 1
ATOM 850 C C . LYS A 1 105 ? 7.370 7.485 -5.452 1.00 92.75 105 LYS A C 1
ATOM 852 O O . LYS A 1 105 ? 8.387 7.085 -4.880 1.00 92.75 105 LYS A O 1
ATOM 857 N N . HIS A 1 106 ? 6.157 7.421 -4.903 1.00 94.38 106 HIS A N 1
ATOM 858 C CA . HIS A 1 106 ? 5.937 7.078 -3.500 1.00 94.38 106 HIS A CA 1
ATOM 859 C C . HIS A 1 106 ? 4.829 6.035 -3.335 1.00 94.38 106 HIS A C 1
ATOM 861 O O . HIS A 1 106 ? 3.693 6.238 -3.769 1.00 94.38 106 HIS A O 1
ATOM 867 N N . ILE A 1 107 ? 5.143 4.935 -2.649 1.00 95.12 107 ILE A N 1
ATOM 868 C CA . ILE A 1 107 ? 4.167 3.910 -2.258 1.00 95.12 107 ILE A CA 1
ATOM 869 C C . ILE A 1 107 ? 4.133 3.810 -0.735 1.00 95.12 107 ILE A C 1
ATOM 871 O O . ILE A 1 107 ? 5.150 3.545 -0.093 1.00 95.12 107 ILE A O 1
ATOM 875 N N . ARG A 1 108 ? 2.952 3.983 -0.145 1.00 93.50 108 ARG A N 1
ATOM 876 C CA . ARG A 1 108 ? 2.702 3.834 1.291 1.00 93.50 108 ARG A CA 1
ATOM 877 C C . ARG A 1 108 ? 1.589 2.818 1.518 1.00 93.50 108 ARG A C 1
ATOM 879 O O . ARG A 1 108 ? 0.433 3.072 1.200 1.00 93.50 108 ARG A O 1
ATOM 886 N N . LEU A 1 109 ? 1.942 1.668 2.077 1.00 92.88 109 LEU A N 1
ATOM 887 C CA . LEU A 1 109 ? 1.009 0.589 2.391 1.00 92.88 109 LEU A CA 1
ATOM 888 C C . LEU A 1 109 ? 1.083 0.286 3.880 1.00 92.88 109 LEU A C 1
ATOM 890 O O . LEU A 1 109 ? 2.159 0.029 4.428 1.00 92.88 109 LEU A O 1
ATOM 894 N N . HIS A 1 110 ? -0.065 0.351 4.540 1.00 87.44 110 HIS A N 1
ATOM 895 C CA . HIS A 1 110 ? -0.114 0.324 5.988 1.00 87.44 110 HIS A CA 1
ATOM 896 C C . HIS A 1 110 ? -1.264 -0.532 6.507 1.00 87.44 110 HIS A C 1
ATOM 898 O O . HIS A 1 110 ? -2.422 -0.214 6.255 1.00 87.44 110 HIS A O 1
ATOM 904 N N . GLU A 1 111 ? -0.950 -1.571 7.280 1.00 80.94 111 GLU A N 1
ATOM 905 C CA . GLU A 1 111 ? -1.926 -2.431 7.966 1.00 80.94 111 GLU A CA 1
ATOM 906 C C . GLU A 1 111 ? -2.971 -2.985 6.994 1.00 80.94 111 GLU A C 1
ATOM 908 O O . GLU A 1 111 ? -4.182 -2.805 7.138 1.00 80.94 111 GLU A O 1
ATOM 913 N N . LEU A 1 112 ? -2.449 -3.648 5.960 1.00 84.88 112 LEU A N 1
ATOM 914 C CA . LEU A 1 112 ? -3.208 -4.335 4.921 1.00 84.88 112 LEU A CA 1
ATOM 915 C C . LEU A 1 112 ? -2.902 -5.836 5.011 1.00 84.88 112 LEU A C 1
ATOM 917 O O . LEU A 1 112 ? -2.162 -6.378 4.184 1.00 84.88 112 LEU A O 1
ATOM 921 N N . PRO A 1 113 ? -3.414 -6.534 6.041 1.00 80.56 113 PRO A N 1
ATOM 922 C CA . PRO A 1 113 ? -3.016 -7.907 6.340 1.00 80.56 113 PRO A CA 1
ATOM 923 C C . PRO A 1 113 ? -3.367 -8.887 5.216 1.00 80.56 113 PRO A C 1
ATOM 925 O O . PRO A 1 113 ? -2.655 -9.874 5.039 1.00 80.56 113 PRO A O 1
ATOM 928 N N . LYS A 1 114 ? -4.429 -8.617 4.443 1.00 85.31 114 LYS A N 1
ATOM 929 C CA . LYS A 1 114 ? -4.872 -9.455 3.318 1.00 85.31 114 LYS A CA 1
ATOM 930 C C . LYS A 1 114 ? -4.289 -9.046 1.965 1.00 85.31 114 LYS A C 1
ATOM 932 O O . LYS A 1 114 ? -4.515 -9.768 0.997 1.00 85.31 114 LYS A O 1
ATOM 937 N N . LEU A 1 115 ? -3.533 -7.947 1.878 1.00 89.75 115 LEU A N 1
ATOM 938 C CA . LEU A 1 115 ? -3.002 -7.471 0.602 1.00 89.75 115 LEU A CA 1
ATOM 939 C C . LEU A 1 115 ? -1.950 -8.451 0.090 1.00 89.75 115 LEU A C 1
ATOM 941 O O . LEU A 1 115 ? -0.879 -8.575 0.676 1.00 89.75 115 LEU A O 1
ATOM 945 N N . GLN A 1 116 ? -2.260 -9.132 -1.009 1.00 89.19 116 GLN A N 1
ATOM 946 C CA . GLN A 1 116 ? -1.367 -10.105 -1.638 1.00 89.19 116 GLN A CA 1
ATOM 947 C C . GLN A 1 116 ? -0.593 -9.489 -2.800 1.00 89.19 116 GLN A C 1
ATOM 949 O O . GLN A 1 116 ? 0.579 -9.802 -2.998 1.00 89.19 116 GLN A O 1
ATOM 954 N N . LYS A 1 117 ? -1.248 -8.620 -3.580 1.00 86.69 117 LYS A N 1
ATOM 955 C CA . LYS A 1 117 ? -0.684 -8.009 -4.789 1.00 86.69 117 LYS A CA 1
ATOM 956 C C . LYS A 1 117 ? -1.146 -6.565 -4.929 1.00 86.69 117 LYS A C 1
ATOM 958 O O . LYS A 1 117 ? -2.269 -6.227 -4.567 1.00 86.69 117 LYS A O 1
ATOM 963 N N . ILE A 1 118 ? -0.307 -5.717 -5.519 1.00 86.38 118 ILE A N 1
ATOM 964 C CA . ILE A 1 118 ? -0.709 -4.348 -5.872 1.00 86.38 118 ILE A CA 1
ATOM 965 C C . ILE A 1 118 ? -1.677 -4.382 -7.067 1.00 86.38 118 ILE A C 1
ATOM 967 O O . ILE A 1 118 ? -2.703 -3.714 -7.028 1.00 86.38 118 ILE A O 1
ATOM 971 N N . CYS A 1 119 ? -1.422 -5.221 -8.076 1.00 81.88 119 CYS A N 1
ATOM 972 C CA . CYS A 1 119 ? -2.295 -5.411 -9.241 1.00 81.88 119 CYS A CA 1
ATOM 973 C C . CYS A 1 119 ? -2.501 -6.907 -9.536 1.00 81.88 119 CYS A C 1
ATOM 975 O O . CYS A 1 119 ? -1.605 -7.707 -9.266 1.00 81.88 119 CYS A O 1
ATOM 977 N N . ASN A 1 120 ? -3.639 -7.299 -10.122 1.00 79.25 120 ASN A N 1
ATOM 978 C CA . ASN A 1 120 ? -3.884 -8.692 -10.553 1.00 79.25 120 ASN A CA 1
ATOM 979 C C . ASN A 1 120 ? -3.684 -8.941 -12.059 1.00 79.25 120 ASN A C 1
ATOM 981 O O . ASN A 1 120 ? -3.642 -10.091 -12.486 1.00 79.25 120 ASN A O 1
ATOM 985 N N . PHE A 1 121 ? -3.603 -7.883 -12.860 1.00 72.25 121 PHE A N 1
ATOM 986 C CA . PHE A 1 121 ? -3.690 -7.971 -14.316 1.00 72.25 121 PHE A CA 1
ATOM 987 C C . PHE A 1 121 ? -2.341 -8.042 -15.037 1.00 72.25 121 PHE A C 1
ATOM 989 O O . PHE A 1 121 ? -2.296 -8.242 -16.248 1.00 72.25 121 PHE A O 1
ATOM 996 N N . ALA A 1 122 ? -1.244 -7.881 -14.306 1.00 70.50 122 ALA A N 1
ATOM 997 C CA . ALA A 1 122 ? 0.100 -8.072 -14.820 1.00 70.50 122 ALA A CA 1
ATOM 998 C C . ALA A 1 122 ? 0.914 -8.866 -13.803 1.00 70.50 122 ALA A C 1
ATOM 1000 O O . ALA A 1 122 ? 0.806 -8.637 -12.598 1.00 70.50 122 ALA A O 1
ATOM 1001 N N . SER A 1 123 ? 1.748 -9.784 -14.295 1.00 70.88 123 SER A N 1
ATOM 1002 C CA . SER A 1 123 ? 2.729 -10.480 -13.456 1.00 70.88 123 SER A CA 1
ATOM 1003 C C . SER A 1 123 ? 3.806 -9.533 -12.934 1.00 70.88 123 SER A C 1
ATOM 1005 O O . SER A 1 123 ? 4.323 -9.747 -11.845 1.00 70.88 123 SER A O 1
ATOM 1007 N N . ARG A 1 124 ? 4.119 -8.477 -13.695 1.00 75.88 124 ARG A N 1
ATOM 1008 C CA . ARG A 1 124 ? 5.163 -7.501 -13.377 1.00 75.88 124 ARG A CA 1
ATOM 1009 C C . ARG A 1 124 ? 4.601 -6.095 -13.324 1.00 75.88 124 ARG A C 1
ATOM 1011 O O . ARG A 1 124 ? 3.829 -5.703 -14.196 1.00 75.88 124 ARG A O 1
ATOM 1018 N N . ILE A 1 125 ? 5.036 -5.331 -12.332 1.00 83.50 125 ILE A N 1
ATOM 1019 C CA . ILE A 1 125 ? 4.753 -3.901 -12.224 1.00 83.50 125 ILE A CA 1
ATOM 1020 C C . ILE A 1 125 ? 6.079 -3.171 -12.385 1.00 83.50 125 ILE A C 1
ATOM 1022 O O . ILE A 1 125 ? 7.025 -3.490 -11.679 1.00 83.50 125 ILE A O 1
ATOM 1026 N N . MET A 1 126 ? 6.152 -2.214 -13.300 1.00 82.81 126 MET A N 1
ATOM 1027 C CA . MET A 1 126 ? 7.343 -1.431 -13.604 1.00 82.81 126 MET A CA 1
ATOM 1028 C C . MET A 1 126 ? 7.153 -0.009 -13.093 1.00 82.81 126 MET A C 1
ATOM 1030 O O . MET A 1 126 ? 6.162 0.644 -13.421 1.00 82.81 126 MET A O 1
ATOM 1034 N N . THR A 1 127 ? 8.087 0.475 -12.285 1.00 86.94 127 THR A N 1
ATOM 1035 C CA . THR A 1 127 ? 7.988 1.785 -11.622 1.00 86.94 127 THR A CA 1
ATOM 1036 C C . THR A 1 127 ? 9.334 2.502 -11.717 1.00 86.94 127 THR A C 1
ATOM 1038 O O . THR A 1 127 ? 10.144 2.412 -10.794 1.00 86.94 127 THR A O 1
ATOM 1041 N N . PRO A 1 128 ? 9.635 3.151 -12.850 1.00 83.69 128 PRO A N 1
ATOM 1042 C CA . PRO A 1 128 ? 10.977 3.666 -13.104 1.00 83.69 128 PRO A CA 1
ATOM 1043 C C . PRO A 1 128 ? 11.349 4.887 -12.260 1.00 83.69 128 PRO A C 1
ATOM 1045 O O . PRO A 1 128 ? 12.502 5.026 -11.868 1.00 83.69 128 PRO A O 1
ATOM 1048 N N . GLU A 1 129 ? 10.380 5.744 -11.935 1.00 87.69 129 GLU A N 1
ATOM 1049 C CA . GLU A 1 129 ? 10.588 6.923 -11.085 1.00 87.69 129 GLU A CA 1
ATOM 1050 C C . GLU A 1 129 ? 10.393 6.632 -9.589 1.00 87.69 129 GLU A C 1
ATOM 1052 O O . GLU A 1 129 ? 10.293 7.565 -8.792 1.00 87.69 129 GLU A O 1
ATOM 1057 N N . LEU A 1 130 ? 10.324 5.359 -9.182 1.00 90.06 130 LEU A N 1
ATOM 1058 C CA . LEU A 1 130 ? 10.076 5.023 -7.786 1.00 90.06 130 LEU A CA 1
ATOM 1059 C C . LEU A 1 130 ? 11.249 5.464 -6.914 1.00 90.06 130 LEU A C 1
ATOM 1061 O O . LEU A 1 130 ? 12.397 5.159 -7.210 1.00 90.06 130 LEU A O 1
ATOM 1065 N N . GLN A 1 131 ? 10.949 6.176 -5.831 1.00 92.00 131 GLN A N 1
ATOM 1066 C CA . GLN A 1 131 ? 11.949 6.717 -4.910 1.00 92.00 131 GLN A CA 1
ATOM 1067 C C . GLN A 1 131 ? 11.809 6.104 -3.524 1.00 92.00 131 GLN A C 1
ATOM 1069 O O . GLN A 1 131 ? 12.803 5.719 -2.910 1.00 92.00 131 GLN A O 1
ATOM 1074 N N . THR A 1 132 ? 10.572 5.990 -3.028 1.00 92.75 132 THR A N 1
ATOM 1075 C CA . THR A 1 132 ? 10.318 5.506 -1.670 1.00 92.75 132 THR A CA 1
ATOM 1076 C C . THR A 1 132 ? 9.165 4.511 -1.609 1.00 92.75 132 THR A C 1
ATOM 1078 O O . THR A 1 132 ? 8.106 4.681 -2.222 1.00 92.75 132 THR A O 1
ATOM 1081 N N . ILE A 1 133 ? 9.362 3.469 -0.804 1.00 94.31 133 ILE A N 1
ATOM 1082 C CA . ILE A 1 133 ? 8.331 2.523 -0.391 1.00 94.31 133 ILE A CA 1
ATOM 1083 C C . ILE A 1 133 ? 8.288 2.499 1.137 1.00 94.31 133 ILE A C 1
ATOM 1085 O O . ILE A 1 133 ? 9.300 2.264 1.792 1.00 94.31 133 ILE A O 1
ATOM 1089 N N . LYS A 1 134 ? 7.106 2.675 1.727 1.00 92.44 134 LYS A N 1
ATOM 1090 C CA . LYS A 1 134 ? 6.855 2.448 3.154 1.00 92.44 134 LYS A CA 1
ATOM 1091 C C . LYS A 1 134 ? 5.812 1.349 3.299 1.00 92.44 134 LYS A C 1
ATOM 1093 O O . LYS A 1 134 ? 4.660 1.555 2.928 1.00 92.44 134 LYS A O 1
ATOM 1098 N N . ILE A 1 135 ? 6.212 0.202 3.840 1.00 90.88 135 ILE A N 1
ATOM 1099 C CA . ILE A 1 135 ? 5.333 -0.955 4.051 1.00 90.88 135 ILE A CA 1
ATOM 1100 C C . ILE A 1 135 ? 5.341 -1.325 5.527 1.00 90.88 135 ILE A C 1
ATOM 1102 O O . ILE A 1 135 ? 6.411 -1.501 6.110 1.00 90.88 135 ILE A O 1
ATOM 1106 N N . ARG A 1 136 ? 4.150 -1.432 6.125 1.00 86.56 136 ARG A N 1
ATOM 1107 C CA . ARG A 1 136 ? 3.948 -1.918 7.499 1.00 86.56 136 ARG A CA 1
ATOM 1108 C C . ARG A 1 136 ? 2.702 -2.776 7.607 1.00 86.56 136 ARG 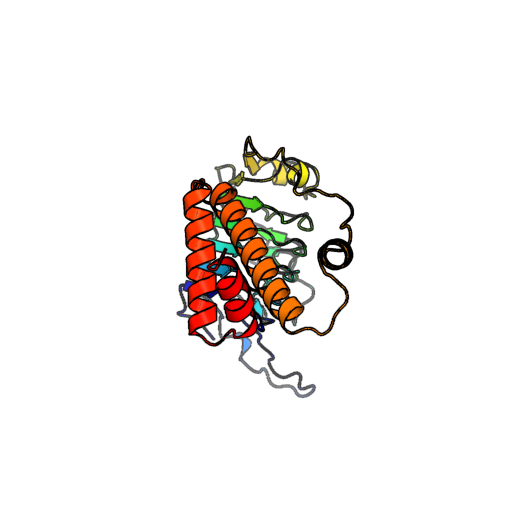A C 1
ATOM 1110 O O . ARG A 1 136 ? 1.691 -2.440 6.994 1.00 86.56 136 ARG A O 1
ATOM 1117 N N . GLY A 1 137 ? 2.751 -3.860 8.375 1.00 80.25 137 GLY A N 1
ATOM 1118 C CA . GLY A 1 137 ? 1.573 -4.693 8.639 1.00 80.25 137 GLY A CA 1
ATOM 1119 C C . GLY A 1 137 ? 1.001 -5.404 7.400 1.00 80.25 137 GLY A C 1
ATOM 1120 O O . GLY A 1 137 ? -0.099 -5.947 7.454 1.00 80.25 137 GLY A O 1
ATOM 1121 N N . CYS A 1 138 ? 1.721 -5.412 6.272 1.00 85.75 138 CYS A N 1
ATOM 1122 C CA . CYS A 1 138 ? 1.279 -6.006 5.003 1.00 85.75 138 CYS A CA 1
ATOM 1123 C C . CYS A 1 138 ? 1.843 -7.426 4.839 1.00 85.75 138 CYS A C 1
ATOM 1125 O O . CYS A 1 138 ? 2.569 -7.732 3.896 1.00 85.75 138 CYS A O 1
ATOM 1127 N N . TRP A 1 139 ? 1.533 -8.303 5.794 1.00 85.62 139 TRP A N 1
ATOM 1128 C CA . TRP A 1 139 ? 2.170 -9.620 5.938 1.00 85.62 139 TRP A CA 1
ATOM 1129 C C . TRP A 1 139 ? 1.863 -10.631 4.840 1.00 85.62 139 TRP A C 1
ATOM 1131 O O . TRP A 1 139 ? 2.527 -11.664 4.803 1.00 85.62 139 TRP A O 1
ATOM 1141 N N . SER A 1 140 ? 0.879 -10.376 3.978 1.00 88.06 140 SER A N 1
ATOM 1142 C CA . SER A 1 140 ? 0.546 -11.240 2.835 1.00 88.06 140 SER A CA 1
ATOM 1143 C C . SER A 1 140 ? 1.206 -10.791 1.532 1.00 88.06 140 SER A C 1
ATOM 1145 O O . SER A 1 140 ? 1.248 -11.566 0.580 1.00 88.06 140 SER A O 1
ATOM 1147 N N . LEU A 1 141 ? 1.758 -9.575 1.489 1.00 90.25 141 LEU A N 1
ATOM 1148 C CA . LEU A 1 141 ? 2.431 -9.047 0.310 1.00 90.25 141 LEU A CA 1
ATOM 1149 C C . LEU A 1 141 ? 3.812 -9.699 0.208 1.00 90.25 141 LEU A C 1
ATOM 1151 O O . LEU A 1 141 ? 4.596 -9.630 1.157 1.00 90.25 141 LEU A O 1
ATOM 1155 N N . ARG A 1 142 ? 4.092 -10.352 -0.922 1.00 89.62 142 ARG A N 1
ATOM 1156 C CA . ARG A 1 142 ? 5.360 -11.067 -1.173 1.00 89.62 142 ARG A CA 1
ATOM 1157 C C . ARG A 1 142 ? 6.222 -10.426 -2.252 1.00 89.62 142 ARG A C 1
ATOM 1159 O O . ARG A 1 142 ? 7.407 -10.702 -2.308 1.00 89.62 142 ARG A O 1
ATOM 1166 N N . THR A 1 143 ? 5.648 -9.566 -3.084 1.00 89.06 143 THR A N 1
ATOM 1167 C CA . THR A 1 143 ? 6.301 -9.059 -4.296 1.00 89.06 143 THR A CA 1
ATOM 1168 C C . THR A 1 143 ? 6.335 -7.537 -4.304 1.00 89.06 143 THR A C 1
ATOM 1170 O O . THR A 1 143 ? 5.335 -6.899 -3.956 1.00 89.06 143 THR A O 1
ATOM 1173 N N . LEU A 1 144 ? 7.436 -6.957 -4.781 1.00 89.75 144 LEU A N 1
ATOM 1174 C CA . LEU A 1 144 ? 7.559 -5.520 -5.036 1.00 89.75 144 LEU A CA 1
ATOM 1175 C C . LEU A 1 144 ? 7.643 -5.215 -6.538 1.00 89.75 144 LEU A C 1
ATOM 1177 O O . LEU A 1 144 ? 8.039 -6.088 -7.313 1.00 89.75 144 LEU A O 1
ATOM 1181 N N . PRO A 1 145 ? 7.301 -3.983 -6.964 1.00 87.75 145 PRO A N 1
ATOM 1182 C CA . PRO A 1 145 ? 7.515 -3.541 -8.338 1.00 87.75 145 PRO A CA 1
ATOM 1183 C C . PRO A 1 145 ? 8.981 -3.666 -8.774 1.00 87.75 145 PRO A C 1
ATOM 1185 O O . PRO A 1 145 ? 9.895 -3.667 -7.950 1.00 87.75 145 PRO A O 1
ATOM 1188 N N . VAL A 1 146 ? 9.227 -3.747 -10.074 1.00 85.38 146 VAL A N 1
ATOM 1189 C CA . VAL A 1 146 ? 10.569 -3.735 -10.652 1.00 85.38 146 VAL A CA 1
ATOM 1190 C C . VAL A 1 146 ? 10.920 -2.313 -11.084 1.00 85.38 146 VAL A C 1
ATOM 1192 O O . VAL A 1 146 ? 10.166 -1.655 -11.803 1.00 85.38 146 VAL A O 1
ATOM 1195 N N . VAL A 1 147 ? 12.079 -1.830 -10.646 1.00 81.44 147 VAL A N 1
ATOM 1196 C CA . VAL A 1 147 ? 12.538 -0.449 -10.855 1.00 81.44 147 VAL A CA 1
ATOM 1197 C C . VAL A 1 147 ? 13.363 -0.374 -12.141 1.00 81.44 147 VAL A C 1
ATOM 1199 O O . VAL A 1 147 ? 14.568 -0.159 -12.125 1.00 81.44 147 VAL A O 1
ATOM 1202 N N . ARG A 1 148 ? 12.717 -0.624 -13.283 1.00 71.31 148 ARG A N 1
ATOM 1203 C CA . ARG A 1 148 ? 13.351 -0.539 -14.608 1.00 71.31 148 ARG A CA 1
ATOM 1204 C C . ARG A 1 148 ? 12.370 -0.036 -15.658 1.00 71.31 148 ARG A C 1
ATOM 1206 O O . ARG A 1 148 ? 11.170 -0.289 -15.552 1.00 71.31 148 ARG A O 1
ATOM 1213 N N . THR A 1 149 ? 12.876 0.642 -16.684 1.00 57.97 149 THR A N 1
ATOM 1214 C CA . THR A 1 149 ? 12.159 0.833 -17.957 1.00 57.97 149 THR A CA 1
ATOM 1215 C C . THR A 1 149 ? 12.682 -0.171 -18.984 1.00 57.97 149 THR A C 1
ATOM 1217 O O . THR A 1 149 ? 13.855 -0.526 -18.930 1.00 57.97 149 THR A O 1
ATOM 1220 N N . GLY A 1 150 ? 11.836 -0.656 -19.901 1.00 51.97 150 GLY A N 1
ATOM 1221 C CA . GLY A 1 150 ? 12.324 -1.353 -21.103 1.00 51.97 150 GLY A CA 1
ATOM 1222 C C . GLY A 1 150 ? 11.821 -2.774 -21.393 1.00 51.97 150 GLY A C 1
ATOM 1223 O O . GLY A 1 150 ? 12.309 -3.366 -22.349 1.00 51.97 150 GLY A O 1
ATOM 1224 N N . ASP A 1 151 ? 10.850 -3.339 -20.659 1.00 52.75 151 ASP A N 1
ATOM 1225 C CA . ASP A 1 151 ? 10.115 -4.494 -21.216 1.00 52.75 151 ASP A CA 1
ATOM 1226 C C . ASP A 1 151 ? 9.162 -3.981 -22.310 1.00 52.75 151 ASP A C 1
ATOM 1228 O O . ASP A 1 151 ? 8.559 -2.920 -22.114 1.00 52.75 151 ASP A O 1
ATOM 1232 N N . PRO A 1 152 ? 8.981 -4.702 -23.436 1.00 50.59 152 PRO A N 1
ATOM 1233 C CA . PRO A 1 152 ? 8.060 -4.292 -24.490 1.00 50.59 152 PRO A CA 1
ATOM 1234 C C . PRO A 1 152 ? 6.653 -4.054 -23.934 1.00 50.59 152 PRO A C 1
ATOM 1236 O O . PRO A 1 152 ? 5.936 -4.991 -23.568 1.00 50.59 152 PRO A O 1
ATOM 1239 N N . TRP A 1 153 ? 6.244 -2.790 -23.893 1.00 54.31 153 TRP A N 1
ATOM 1240 C CA . TRP A 1 153 ? 4.896 -2.381 -23.524 1.00 54.31 153 TRP A CA 1
ATOM 1241 C C . TRP A 1 153 ? 4.107 -2.131 -24.805 1.00 54.31 153 TRP A C 1
ATOM 1243 O O . TRP A 1 153 ? 4.541 -1.357 -25.652 1.00 54.31 153 TRP A O 1
ATOM 1253 N N . TRP A 1 154 ? 2.979 -2.828 -24.990 1.00 52.56 154 TRP A N 1
ATOM 1254 C CA . TRP A 1 154 ? 2.130 -2.706 -26.190 1.00 52.56 154 TRP A CA 1
ATOM 1255 C C . TRP A 1 154 ? 2.907 -2.806 -27.531 1.00 52.56 154 TRP A C 1
ATOM 1257 O O . TRP A 1 154 ? 2.538 -2.206 -28.533 1.00 52.56 154 TRP A O 1
ATOM 1267 N N . GLY A 1 155 ? 4.010 -3.564 -27.567 1.00 50.16 155 GLY A N 1
ATOM 1268 C CA . GLY A 1 155 ? 4.852 -3.704 -28.765 1.00 50.16 155 GLY A CA 1
ATOM 1269 C C . GLY A 1 155 ? 5.843 -2.560 -29.018 1.00 50.16 155 GLY A C 1
ATOM 1270 O O . GLY A 1 155 ? 6.601 -2.637 -29.981 1.00 50.16 155 GLY A O 1
ATOM 1271 N N . THR A 1 156 ? 5.902 -1.545 -28.153 1.00 50.44 156 THR A N 1
ATOM 1272 C CA . THR A 1 156 ? 6.900 -0.471 -28.213 1.00 50.44 156 THR A CA 1
ATOM 1273 C C . THR A 1 156 ? 8.095 -0.832 -27.333 1.00 50.44 156 THR A C 1
ATOM 1275 O O . THR A 1 156 ? 7.959 -1.026 -26.123 1.00 50.44 156 THR A O 1
ATOM 1278 N N . ILE A 1 157 ? 9.280 -0.924 -27.938 1.00 51.62 157 ILE A N 1
ATOM 1279 C CA . ILE A 1 157 ? 10.550 -1.011 -27.211 1.00 51.62 157 ILE A CA 1
ATOM 1280 C C . ILE A 1 157 ? 10.842 0.390 -26.671 1.00 51.62 157 ILE A C 1
ATOM 1282 O O . ILE A 1 157 ? 11.126 1.305 -27.441 1.00 51.62 157 ILE A O 1
ATOM 1286 N N . LEU A 1 158 ? 10.726 0.577 -25.357 1.00 52.44 158 LEU A N 1
ATOM 1287 C CA . LEU A 1 158 ? 11.184 1.800 -24.699 1.00 52.44 158 LEU A CA 1
ATOM 1288 C C . LEU A 1 158 ? 12.684 1.680 -24.387 1.00 52.44 158 LEU A C 1
ATOM 1290 O O . LEU A 1 158 ? 13.137 0.576 -24.073 1.00 52.44 158 LEU A O 1
ATOM 1294 N N . PRO A 1 159 ? 13.454 2.784 -24.443 1.00 47.12 159 PRO A N 1
ATOM 1295 C CA . PRO A 1 159 ? 14.851 2.778 -24.023 1.00 47.12 159 PRO A CA 1
ATOM 1296 C C . PRO A 1 159 ? 14.967 2.232 -22.599 1.00 47.12 159 PRO A C 1
ATOM 1298 O O . PRO A 1 159 ? 14.219 2.650 -21.714 1.00 47.12 159 PRO A O 1
ATOM 1301 N N . THR A 1 160 ? 15.891 1.298 -22.380 1.00 52.47 160 THR A N 1
ATOM 1302 C CA . THR A 1 160 ? 16.223 0.805 -21.042 1.00 52.47 160 THR A CA 1
ATOM 1303 C C . THR A 1 160 ? 16.981 1.901 -20.304 1.00 52.47 160 THR A C 1
ATOM 1305 O O . THR A 1 160 ? 18.185 2.060 -20.464 1.00 52.47 160 THR A O 1
ATOM 1308 N N . VAL A 1 161 ? 16.259 2.710 -19.540 1.00 54.19 161 VAL A N 1
ATOM 1309 C CA . VAL A 1 161 ? 16.827 3.642 -18.568 1.00 54.19 161 VAL A CA 1
ATOM 1310 C C . VAL A 1 161 ? 16.738 2.966 -17.207 1.00 54.19 161 VAL A C 1
ATOM 1312 O O . VAL A 1 161 ? 15.647 2.778 -16.653 1.00 54.19 161 VAL A O 1
ATOM 1315 N N . GLU A 1 162 ? 17.891 2.552 -16.694 1.00 55.50 162 GLU A N 1
ATOM 1316 C CA . GLU A 1 162 ? 18.027 2.146 -15.301 1.00 55.50 162 GLU A CA 1
ATOM 1317 C C . GLU A 1 162 ? 17.875 3.390 -14.425 1.00 55.50 162 GLU A C 1
ATOM 1319 O O . GLU A 1 162 ? 18.507 4.423 -14.660 1.00 55.50 162 GLU A O 1
ATOM 1324 N N . SER A 1 163 ? 16.994 3.316 -13.428 1.00 57.94 163 SER A N 1
ATOM 1325 C CA . SER A 1 163 ? 16.913 4.370 -12.422 1.00 57.94 163 SER A CA 1
ATOM 1326 C C . SER A 1 163 ? 18.208 4.329 -11.615 1.00 57.94 163 SER A C 1
ATOM 1328 O O . SER A 1 163 ? 18.482 3.342 -10.936 1.00 57.94 163 SER A O 1
ATOM 1330 N N . GLY A 1 164 ? 19.033 5.374 -11.725 1.00 60.66 164 GLY A N 1
ATOM 1331 C CA . GLY A 1 164 ? 20.370 5.410 -11.119 1.00 60.66 164 GLY A CA 1
ATOM 1332 C C . GLY A 1 164 ? 20.382 5.427 -9.585 1.00 60.66 164 GLY A C 1
ATOM 1333 O O . GLY A 1 164 ? 21.447 5.306 -8.987 1.00 60.66 164 GLY A O 1
ATOM 1334 N N . ASN A 1 165 ? 19.216 5.560 -8.940 1.00 76.19 165 ASN A N 1
ATOM 1335 C CA . ASN A 1 165 ? 19.089 5.636 -7.488 1.00 76.19 165 ASN A CA 1
ATOM 1336 C C . ASN A 1 165 ? 18.374 4.402 -6.927 1.00 76.19 165 ASN A C 1
ATOM 1338 O O . ASN A 1 165 ? 17.321 4.000 -7.418 1.00 76.19 165 ASN A O 1
ATOM 1342 N N . ALA A 1 166 ? 18.920 3.841 -5.845 1.00 83.50 166 ALA A N 1
ATOM 1343 C CA . ALA A 1 166 ? 18.258 2.782 -5.092 1.00 83.50 166 ALA A CA 1
ATOM 1344 C C . ALA A 1 166 ? 16.998 3.314 -4.388 1.00 83.50 166 ALA A C 1
ATOM 1346 O O . ALA A 1 166 ? 17.014 4.388 -3.784 1.00 83.50 166 ALA A O 1
ATOM 1347 N N . VAL A 1 167 ? 15.924 2.530 -4.419 1.00 89.81 167 VAL A N 1
ATOM 1348 C CA . VAL A 1 167 ? 14.644 2.853 -3.786 1.00 89.81 167 VAL A CA 1
ATOM 1349 C C . VAL A 1 167 ? 14.730 2.615 -2.287 1.00 89.81 167 VAL A C 1
ATOM 1351 O O . VAL A 1 167 ? 15.044 1.513 -1.828 1.00 89.81 167 VAL A O 1
ATOM 1354 N N . GLU A 1 168 ? 14.400 3.634 -1.503 1.00 92.81 168 GLU A N 1
ATOM 1355 C CA . GLU A 1 168 ? 14.364 3.522 -0.049 1.00 92.81 168 GLU A CA 1
ATOM 1356 C C . GLU A 1 168 ? 13.123 2.739 0.394 1.00 92.81 168 GLU A C 1
ATOM 1358 O O . GLU A 1 168 ? 11.989 3.197 0.232 1.00 92.81 168 GLU A O 1
ATOM 1363 N N . CYS A 1 169 ? 13.321 1.557 0.980 1.00 91.94 169 CYS A N 1
ATOM 1364 C CA . CYS A 1 169 ? 12.237 0.699 1.451 1.00 91.94 169 CYS A CA 1
ATOM 1365 C C . CYS A 1 169 ? 12.152 0.704 2.982 1.00 91.94 169 CYS A C 1
ATOM 1367 O O . CYS A 1 169 ? 12.809 -0.080 3.670 1.00 91.94 169 CYS A O 1
ATOM 1369 N N . ASN A 1 170 ? 11.318 1.577 3.543 1.00 92.38 170 ASN A N 1
ATOM 1370 C CA . ASN A 1 170 ? 11.019 1.587 4.969 1.00 92.38 170 ASN A CA 1
ATOM 1371 C C . ASN A 1 170 ? 10.052 0.452 5.323 1.00 92.38 170 ASN A C 1
ATOM 1373 O O . ASN A 1 170 ? 8.841 0.566 5.121 1.00 92.38 170 ASN A O 1
ATOM 1377 N N . CYS A 1 171 ? 10.590 -0.636 5.868 1.00 88.50 171 CYS A N 1
ATOM 1378 C CA . CYS A 1 171 ? 9.846 -1.875 6.041 1.00 88.50 171 CYS A CA 1
ATOM 1379 C C . CYS A 1 171 ? 10.284 -2.693 7.260 1.00 88.50 171 CYS A C 1
ATOM 1381 O O . CYS A 1 171 ? 11.334 -2.471 7.876 1.00 88.50 171 CYS A O 1
ATOM 1383 N N . GLU A 1 172 ? 9.450 -3.659 7.629 1.00 86.44 172 GLU A N 1
ATOM 1384 C CA . GLU A 1 172 ? 9.711 -4.577 8.734 1.00 86.44 172 GLU A CA 1
ATOM 1385 C C . GLU A 1 172 ? 10.730 -5.637 8.315 1.00 86.44 172 GLU A C 1
ATOM 1387 O O . GLU A 1 172 ? 10.562 -6.281 7.285 1.00 86.44 172 GLU A O 1
ATOM 1392 N N . LYS A 1 173 ? 11.757 -5.877 9.143 1.00 86.38 173 LYS A N 1
ATOM 1393 C CA . LYS A 1 173 ? 12.822 -6.842 8.817 1.00 86.38 173 LYS A CA 1
ATOM 1394 C C . LYS A 1 173 ? 12.276 -8.240 8.504 1.00 86.38 173 LYS A C 1
ATOM 1396 O O . LYS A 1 173 ? 12.596 -8.811 7.478 1.00 86.38 173 LYS A O 1
ATOM 1401 N N . LYS A 1 174 ? 11.366 -8.748 9.344 1.00 87.44 174 LYS A N 1
ATOM 1402 C CA . LYS A 1 174 ? 10.737 -10.062 9.125 1.00 87.44 174 LYS A CA 1
ATOM 1403 C C . LYS A 1 174 ? 9.966 -10.144 7.810 1.00 87.44 174 LYS A C 1
ATOM 1405 O O . LYS A 1 174 ? 9.894 -11.213 7.230 1.00 87.44 174 LYS A O 1
ATOM 1410 N N . TRP A 1 175 ? 9.327 -9.051 7.397 1.00 89.25 175 TRP A N 1
ATOM 1411 C CA . TRP A 1 175 ? 8.599 -9.009 6.133 1.00 89.25 175 TRP A CA 1
ATOM 1412 C C . TRP A 1 175 ? 9.573 -8.987 4.954 1.00 89.25 175 TRP A C 1
ATOM 1414 O O . TRP A 1 175 ? 9.391 -9.748 4.012 1.00 89.25 175 TRP A O 1
ATOM 1424 N N . TRP A 1 176 ? 10.634 -8.184 5.056 1.00 90.44 176 TRP A N 1
ATOM 1425 C CA . TRP A 1 176 ? 11.701 -8.105 4.061 1.00 90.44 176 TRP A CA 1
ATOM 1426 C C . TRP A 1 176 ? 12.351 -9.468 3.792 1.00 90.44 176 TRP A C 1
ATOM 1428 O O . TRP A 1 176 ? 12.532 -9.846 2.640 1.00 90.44 176 TRP A O 1
ATOM 1438 N N . ASP A 1 177 ? 12.612 -10.238 4.849 1.00 89.56 177 ASP A N 1
ATOM 1439 C CA . ASP A 1 177 ? 13.199 -11.580 4.757 1.00 89.56 177 ASP A CA 1
ATOM 1440 C C . ASP A 1 177 ? 12.256 -12.613 4.086 1.00 89.56 177 ASP A C 1
ATOM 1442 O O . ASP A 1 177 ? 12.698 -13.696 3.715 1.00 89.56 177 ASP A O 1
ATOM 1446 N N . MET A 1 178 ? 10.960 -12.303 3.934 1.00 90.31 178 MET A N 1
ATOM 1447 C CA . MET A 1 178 ? 9.954 -13.155 3.273 1.00 90.31 178 MET A CA 1
ATOM 1448 C C . MET A 1 178 ? 9.610 -12.695 1.846 1.00 90.31 178 MET A C 1
ATOM 1450 O O . MET A 1 178 ? 8.664 -13.222 1.256 1.00 90.31 178 MET A O 1
ATOM 1454 N N . LEU A 1 179 ? 10.302 -11.684 1.312 1.00 90.75 179 LEU A N 1
ATOM 1455 C CA . LEU A 1 179 ? 10.056 -11.195 -0.042 1.00 90.75 179 LEU A CA 1
ATOM 1456 C C . LEU A 1 179 ? 10.513 -12.207 -1.096 1.00 90.75 179 LEU A C 1
ATOM 1458 O O . LEU A 1 179 ? 11.606 -12.767 -1.028 1.00 90.75 179 LEU A O 1
ATOM 1462 N N . GLU A 1 180 ? 9.668 -12.383 -2.103 1.00 91.38 180 GLU A N 1
ATOM 1463 C CA . GLU A 1 180 ? 9.932 -13.179 -3.293 1.00 91.38 180 GLU A CA 1
ATOM 1464 C C . GLU A 1 180 ? 10.410 -12.235 -4.403 1.00 91.38 180 GLU A C 1
ATOM 1466 O O . GLU A 1 180 ? 9.639 -11.443 -4.954 1.00 91.38 180 GLU A O 1
ATOM 1471 N N . TRP A 1 181 ? 11.707 -12.295 -4.700 1.00 87.25 181 TRP A N 1
ATOM 1472 C CA . TRP A 1 181 ? 12.354 -11.481 -5.728 1.00 87.25 181 TRP A CA 1
ATOM 1473 C C . TRP A 1 181 ? 12.404 -12.223 -7.063 1.00 87.25 181 TRP A C 1
ATOM 1475 O O . TRP A 1 181 ? 12.635 -13.430 -7.095 1.00 87.25 181 TRP A O 1
ATOM 1485 N N . GLU A 1 182 ? 12.239 -11.505 -8.179 1.00 82.06 182 GLU A N 1
ATOM 1486 C CA . GLU A 1 182 ? 12.367 -12.119 -9.511 1.00 82.06 182 GLU A CA 1
ATOM 1487 C C . GLU A 1 182 ? 13.823 -12.461 -9.860 1.00 82.06 182 GLU A C 1
ATOM 1489 O O . GLU A 1 182 ? 14.086 -13.400 -10.610 1.00 82.06 182 GLU A O 1
ATOM 1494 N N . SER A 1 183 ? 14.765 -11.660 -9.362 1.00 83.25 183 SER A N 1
ATOM 1495 C CA . SER A 1 183 ? 16.201 -11.805 -9.592 1.00 83.25 183 SER A CA 1
ATOM 1496 C C . SER A 1 183 ? 16.999 -11.031 -8.540 1.00 83.25 183 SER A C 1
ATOM 1498 O O . SER A 1 183 ? 16.474 -10.138 -7.872 1.00 83.25 183 SER A O 1
ATOM 1500 N N . GLU A 1 184 ? 18.295 -11.318 -8.424 1.00 82.69 184 GLU A N 1
ATOM 1501 C CA . GLU A 1 184 ? 19.200 -10.539 -7.565 1.00 82.69 184 GLU A CA 1
ATOM 1502 C C . GLU A 1 184 ? 19.293 -9.073 -8.011 1.00 82.69 184 GLU A C 1
ATOM 1504 O O . GLU A 1 184 ? 19.317 -8.171 -7.175 1.00 82.69 184 GLU A O 1
ATOM 1509 N N . ALA A 1 185 ? 19.243 -8.820 -9.325 1.00 81.88 185 ALA A N 1
ATOM 1510 C CA . ALA A 1 185 ? 19.185 -7.468 -9.873 1.00 81.88 185 ALA A CA 1
ATOM 1511 C C . ALA A 1 185 ? 17.940 -6.716 -9.372 1.00 81.88 185 ALA A C 1
ATOM 1513 O O . ALA A 1 185 ? 18.054 -5.578 -8.920 1.00 81.88 185 ALA A O 1
ATOM 1514 N N . HIS A 1 186 ? 16.768 -7.369 -9.353 1.00 83.62 186 HIS A N 1
ATOM 1515 C CA . HIS A 1 186 ? 15.536 -6.784 -8.810 1.00 83.62 186 HIS A CA 1
ATOM 1516 C C . HIS A 1 186 ? 15.688 -6.401 -7.334 1.00 83.62 186 HIS A C 1
ATOM 1518 O O . HIS A 1 186 ? 15.323 -5.285 -6.966 1.00 83.62 186 HIS A O 1
ATOM 1524 N N . ALA A 1 187 ? 16.271 -7.279 -6.516 1.00 86.25 187 ALA A N 1
ATOM 1525 C CA . ALA A 1 187 ? 16.514 -7.002 -5.102 1.00 86.25 187 ALA A CA 1
ATOM 1526 C C . ALA A 1 187 ? 17.519 -5.854 -4.889 1.00 86.25 187 ALA A C 1
ATOM 1528 O O . ALA A 1 187 ? 17.326 -5.022 -4.002 1.00 86.25 187 ALA A O 1
ATOM 1529 N N . SER A 1 188 ? 18.562 -5.773 -5.724 1.00 86.19 188 SER A N 1
ATOM 1530 C CA . SER A 1 188 ? 19.649 -4.789 -5.596 1.00 86.19 188 SER A CA 1
ATOM 1531 C C . SER A 1 188 ? 19.197 -3.331 -5.757 1.00 86.19 188 SER A C 1
ATOM 1533 O O . SER A 1 188 ? 19.809 -2.426 -5.191 1.00 86.19 188 SER A O 1
ATOM 1535 N N . HIS A 1 189 ? 18.077 -3.100 -6.451 1.00 87.00 189 HIS A N 1
ATOM 1536 C CA . HIS A 1 189 ? 17.483 -1.770 -6.603 1.00 87.00 189 HIS A CA 1
ATOM 1537 C C . HIS A 1 189 ? 16.834 -1.234 -5.323 1.00 87.00 189 HIS A C 1
ATOM 1539 O O . HIS A 1 189 ? 16.447 -0.066 -5.292 1.00 87.00 189 HIS A O 1
ATOM 1545 N N . TYR A 1 190 ? 16.696 -2.046 -4.274 1.00 89.75 190 TYR A N 1
ATOM 1546 C CA . TYR A 1 190 ? 16.033 -1.645 -3.043 1.00 89.75 190 TYR A CA 1
ATOM 1547 C C . TYR A 1 190 ? 16.993 -1.592 -1.857 1.00 89.75 190 TYR A C 1
ATOM 1549 O O . TYR A 1 190 ? 17.699 -2.549 -1.542 1.00 89.75 190 TYR A O 1
ATOM 1557 N N . LYS A 1 191 ? 16.947 -0.478 -1.125 1.00 91.44 191 LYS A N 1
ATOM 1558 C CA . LYS A 1 191 ? 17.685 -0.281 0.122 1.00 91.44 191 LYS A CA 1
ATOM 1559 C C . LYS A 1 191 ? 16.726 -0.373 1.313 1.00 91.44 191 LYS A C 1
ATOM 1561 O O . LYS A 1 191 ? 15.946 0.561 1.530 1.00 91.44 191 LYS A O 1
ATOM 1566 N N . PRO A 1 192 ? 16.760 -1.454 2.110 1.00 91.19 192 PRO A N 1
ATOM 1567 C CA . PRO A 1 192 ? 15.876 -1.583 3.257 1.00 91.19 192 PRO A CA 1
ATOM 1568 C C . PRO A 1 192 ? 16.273 -0.621 4.381 1.00 91.19 192 PRO A C 1
ATOM 1570 O O . PRO A 1 192 ? 17.434 -0.522 4.779 1.00 91.19 192 PRO A O 1
ATOM 1573 N N . ILE A 1 193 ? 15.280 0.065 4.938 1.00 89.75 193 ILE A N 1
ATOM 1574 C CA . ILE A 1 193 ? 15.396 0.919 6.118 1.00 89.75 193 ILE A CA 1
ATOM 1575 C C . ILE A 1 193 ? 14.501 0.323 7.198 1.00 89.75 193 ILE A C 1
ATOM 1577 O O . ILE A 1 193 ? 13.277 0.468 7.177 1.00 89.75 193 ILE A O 1
ATOM 1581 N N . HIS A 1 194 ? 15.114 -0.346 8.172 1.00 83.94 194 HIS A N 1
ATOM 1582 C CA . HIS A 1 194 ? 14.370 -0.966 9.260 1.00 83.94 194 HIS A CA 1
ATOM 1583 C C . HIS A 1 194 ? 14.228 -0.011 10.456 1.00 83.94 194 HIS A C 1
ATOM 1585 O O . HIS A 1 194 ? 15.228 0.466 10.999 1.00 83.94 194 HIS A O 1
ATOM 1591 N N . PRO A 1 195 ? 13.004 0.261 10.934 1.00 74.19 195 PRO A N 1
ATOM 1592 C CA . PRO A 1 195 ? 12.785 1.020 12.167 1.00 74.19 195 PRO A CA 1
ATOM 1593 C C . PRO A 1 195 ? 13.365 0.297 13.397 1.00 74.19 195 PRO A C 1
ATOM 1595 O O . PRO A 1 195 ? 13.109 -0.886 13.625 1.00 74.19 195 PRO A O 1
ATOM 1598 N N . ARG A 1 196 ? 14.065 1.035 14.269 1.00 62.16 196 ARG A N 1
ATOM 1599 C CA . ARG A 1 196 ? 14.683 0.494 15.501 1.00 62.16 196 ARG A CA 1
ATOM 1600 C C . ARG A 1 196 ? 13.677 -0.127 16.489 1.00 62.16 196 ARG A C 1
ATOM 1602 O O . ARG A 1 196 ? 14.024 -1.051 17.216 1.00 62.16 196 ARG A O 1
ATOM 1609 N N . HIS A 1 197 ? 12.425 0.336 16.495 1.00 55.62 197 HIS A N 1
ATOM 1610 C CA . HIS A 1 197 ? 11.419 -0.014 17.511 1.00 55.62 197 HIS A CA 1
ATOM 1611 C C . HIS A 1 197 ? 10.436 -1.127 17.111 1.00 55.62 197 HIS A C 1
ATOM 1613 O O . HIS A 1 197 ? 9.411 -1.307 17.761 1.00 55.62 197 HIS A O 1
ATOM 1619 N N . TYR A 1 198 ? 10.729 -1.920 16.079 1.00 53.78 198 TYR A N 1
ATOM 1620 C CA . TYR A 1 198 ? 9.798 -2.960 15.618 1.00 53.78 198 TYR A CA 1
ATOM 1621 C C . TYR A 1 198 ? 9.807 -4.260 16.470 1.00 53.78 198 TYR A C 1
ATOM 1623 O O . TYR A 1 198 ? 9.030 -5.181 16.238 1.00 53.78 198 TYR A O 1
ATOM 1631 N N . LYS A 1 199 ? 10.636 -4.348 17.524 1.00 40.97 199 LYS A N 1
ATOM 1632 C CA . LYS A 1 199 ? 10.725 -5.535 18.405 1.00 40.97 199 LYS A CA 1
ATOM 1633 C C . LYS A 1 199 ? 9.553 -5.749 19.372 1.00 40.97 199 LYS A C 1
ATOM 1635 O O . LYS A 1 199 ? 9.573 -6.728 20.111 1.00 40.97 199 LYS A O 1
ATOM 1640 N N . LYS A 1 200 ? 8.508 -4.922 19.350 1.00 44.78 200 LYS A N 1
ATOM 1641 C CA . LYS A 1 200 ? 7.223 -5.328 19.925 1.00 44.78 200 LYS A CA 1
ATOM 1642 C C . LYS A 1 200 ? 6.389 -5.878 18.785 1.00 44.78 200 LYS A C 1
ATOM 1644 O O . LYS A 1 200 ? 5.629 -5.153 18.154 1.00 44.78 200 LYS A O 1
ATOM 1649 N N . THR A 1 201 ? 6.580 -7.170 18.519 1.00 41.75 201 THR A N 1
ATOM 1650 C CA . THR A 1 201 ? 5.537 -8.006 17.926 1.00 41.75 201 THR A CA 1
ATOM 1651 C C . THR A 1 201 ? 4.196 -7.487 18.433 1.00 41.75 201 THR A C 1
ATOM 1653 O O . THR A 1 201 ? 3.933 -7.575 19.635 1.00 41.75 201 THR A O 1
ATOM 1656 N N . MET A 1 202 ? 3.350 -6.936 17.552 1.00 39.84 202 MET A N 1
ATOM 1657 C CA . MET A 1 202 ? 1.920 -7.141 17.759 1.00 39.84 202 MET A CA 1
ATOM 1658 C C . MET A 1 202 ? 1.825 -8.637 17.989 1.00 39.84 202 MET A C 1
ATOM 1660 O O . MET A 1 202 ? 2.331 -9.383 17.147 1.00 39.84 202 MET A O 1
ATOM 1664 N N . LEU A 1 203 ? 1.438 -9.038 19.203 1.00 40.47 203 LEU A N 1
ATOM 1665 C CA . LEU A 1 203 ? 1.481 -10.426 19.623 1.00 40.47 203 LEU A CA 1
ATOM 1666 C C . LEU A 1 203 ? 0.918 -11.247 18.470 1.00 40.47 203 LEU A C 1
ATOM 1668 O O . LEU A 1 203 ? -0.270 -11.206 18.188 1.00 40.47 203 LEU A O 1
ATOM 1672 N N . ARG A 1 204 ? 1.800 -12.008 17.820 1.00 43.22 204 ARG A N 1
ATOM 1673 C CA . ARG A 1 204 ? 1.438 -13.139 16.969 1.00 43.22 204 ARG A CA 1
ATOM 1674 C C . ARG A 1 204 ? 1.008 -14.300 17.874 1.00 43.22 204 ARG A C 1
ATOM 1676 O O . ARG A 1 204 ? 1.274 -15.455 17.572 1.00 43.22 204 ARG A O 1
ATOM 1683 N N . GLY A 1 205 ? 0.455 -13.958 19.040 1.00 34.22 205 GLY A N 1
ATOM 1684 C CA . GLY A 1 205 ? -0.244 -14.876 19.894 1.00 34.22 205 GLY A CA 1
ATOM 1685 C C . GLY A 1 205 ? -1.479 -15.253 19.115 1.00 34.22 205 GLY A C 1
ATOM 1686 O O . GLY A 1 205 ? -2.145 -14.385 18.545 1.00 34.22 205 GLY A O 1
ATOM 1687 N N . SER A 1 206 ? -1.725 -16.555 19.056 1.00 38.59 206 SER A N 1
ATOM 1688 C CA . SER A 1 206 ? -3.070 -17.083 19.206 1.00 38.59 206 SER A CA 1
ATOM 1689 C C . SER A 1 206 ? -3.977 -15.986 19.738 1.00 38.59 206 SER A C 1
ATOM 1691 O O . SER A 1 206 ? -3.833 -15.532 20.874 1.00 38.59 206 SER A O 1
ATOM 1693 N N . VAL A 1 207 ? -4.838 -15.496 18.854 1.00 41.25 207 VAL A N 1
ATOM 1694 C CA . VAL A 1 207 ? -6.018 -14.770 19.263 1.00 41.25 207 VAL A CA 1
ATOM 1695 C C . VAL A 1 207 ? -6.664 -15.748 20.248 1.00 41.25 207 VAL A C 1
ATOM 1697 O O . VAL A 1 207 ? -7.297 -16.712 19.828 1.00 41.25 207 VAL A O 1
ATOM 1700 N N . LEU A 1 208 ? -6.455 -15.568 21.562 1.00 40.34 208 LEU A N 1
ATOM 1701 C CA . LEU A 1 208 ? -7.580 -15.703 22.473 1.00 40.34 208 LEU A CA 1
ATOM 1702 C C . LEU A 1 208 ? -8.622 -14.887 21.746 1.00 40.34 208 LEU A C 1
ATOM 1704 O O . LEU A 1 208 ? -8.394 -13.682 21.581 1.00 40.34 208 LEU A O 1
ATOM 1708 N N . SER A 1 209 ? -9.560 -15.593 21.095 1.00 48.97 209 SER A N 1
ATOM 1709 C CA . SER A 1 209 ? -10.582 -15.022 20.227 1.00 48.97 209 SER A CA 1
ATOM 1710 C C . SER A 1 209 ? -10.920 -13.673 20.828 1.00 48.97 209 SER A C 1
ATOM 1712 O O . SER A 1 209 ? -11.130 -13.605 22.038 1.00 48.97 209 SER A O 1
ATOM 1714 N N . ILE A 1 210 ? -10.899 -12.582 20.057 1.00 52.22 210 ILE A N 1
ATOM 1715 C CA . ILE A 1 210 ? -11.268 -11.293 20.650 1.00 52.22 210 ILE A CA 1
ATOM 1716 C C . ILE A 1 210 ? -12.608 -11.444 21.377 1.00 52.22 210 ILE A C 1
ATOM 1718 O O . ILE A 1 210 ? -12.767 -10.810 22.402 1.00 52.22 210 ILE A O 1
ATOM 1722 N N . GLY A 1 211 ? -13.448 -12.381 20.894 1.00 50.56 211 GLY A N 1
ATOM 1723 C CA . GLY A 1 211 ? -14.593 -12.995 21.556 1.00 50.56 211 GLY A CA 1
ATOM 1724 C C . GLY A 1 211 ? -14.298 -13.662 22.903 1.00 50.56 211 GLY A C 1
ATOM 1725 O O . GLY A 1 211 ? -14.881 -13.223 23.864 1.00 50.56 211 GLY A O 1
ATOM 1726 N N . SER A 1 212 ? -13.377 -14.622 23.048 1.00 51.81 212 SER A N 1
ATOM 1727 C CA . SER A 1 212 ? -13.078 -15.242 24.356 1.00 51.81 212 SER A CA 1
ATOM 1728 C C . SER A 1 212 ? -12.498 -14.266 25.388 1.00 51.81 212 SER A C 1
ATOM 1730 O O . SER A 1 212 ? -12.848 -14.346 26.557 1.00 51.81 212 SER A O 1
ATOM 1732 N N . TRP A 1 213 ? -11.640 -13.326 24.972 1.00 58.72 213 TRP A N 1
ATOM 1733 C CA . TRP A 1 213 ? -11.185 -12.234 25.848 1.00 58.72 213 TRP A CA 1
ATOM 1734 C C . TRP A 1 213 ? -12.331 -11.256 26.170 1.00 58.72 213 TRP A C 1
ATOM 1736 O O . TRP A 1 213 ? -12.418 -10.747 27.285 1.00 58.72 213 TRP A O 1
ATOM 1746 N N . PHE A 1 214 ? -13.239 -11.022 25.213 1.00 55.88 214 PHE A N 1
ATOM 1747 C CA . PHE A 1 214 ? -14.469 -10.256 25.427 1.00 55.88 214 PHE A CA 1
ATOM 1748 C C . PHE A 1 214 ? -15.415 -10.936 26.418 1.00 55.88 214 PHE A C 1
ATOM 1750 O O . PHE A 1 214 ? -15.959 -10.260 27.285 1.00 55.88 214 PHE A O 1
ATOM 1757 N N . ASP A 1 215 ? -15.603 -12.247 26.279 1.00 59.72 215 ASP A N 1
ATOM 1758 C CA . ASP A 1 215 ? -16.506 -13.085 27.065 1.00 59.72 215 ASP A CA 1
ATOM 1759 C C . ASP A 1 215 ? -16.008 -13.196 28.512 1.00 59.72 215 ASP A C 1
ATOM 1761 O O . ASP A 1 215 ? -16.810 -13.244 29.438 1.00 59.72 215 ASP A O 1
ATOM 1765 N N . GLU A 1 216 ? -14.689 -13.160 28.724 1.00 62.53 216 GLU A N 1
ATOM 1766 C CA . GLU A 1 216 ? -14.060 -13.175 30.050 1.00 62.53 216 GLU A CA 1
ATOM 1767 C C . GLU A 1 216 ? -14.170 -11.820 30.777 1.00 62.53 216 GLU A C 1
ATOM 1769 O O . GLU A 1 216 ? -14.298 -11.772 32.000 1.00 62.53 216 GLU A O 1
ATOM 1774 N N . LEU A 1 217 ? -14.181 -10.706 30.035 1.00 58.97 217 LEU A N 1
ATOM 1775 C CA . LEU A 1 217 ? -14.391 -9.359 30.586 1.00 58.97 217 LEU A CA 1
ATOM 1776 C C . LEU A 1 217 ? -15.872 -8.987 30.761 1.00 58.97 217 LEU A C 1
ATOM 1778 O O . LEU A 1 217 ? -16.171 -7.964 31.385 1.00 58.97 217 LEU A O 1
ATOM 1782 N N . CYS A 1 218 ? -16.798 -9.773 30.205 1.00 57.12 218 CYS A N 1
ATOM 1783 C CA . CYS A 1 218 ? -18.218 -9.441 30.159 1.00 57.12 218 CYS A CA 1
ATOM 1784 C C . CYS A 1 218 ? -19.062 -10.385 31.032 1.00 57.12 218 CYS A C 1
ATOM 1786 O O . CYS A 1 218 ? -19.105 -11.587 30.787 1.00 57.12 218 CYS A O 1
ATOM 1788 N N . PRO A 1 219 ? -19.828 -9.868 32.011 1.00 56.28 219 PRO A N 1
ATOM 1789 C CA . PRO A 1 219 ? -20.776 -10.692 32.749 1.00 56.28 219 PRO A CA 1
ATOM 1790 C C . P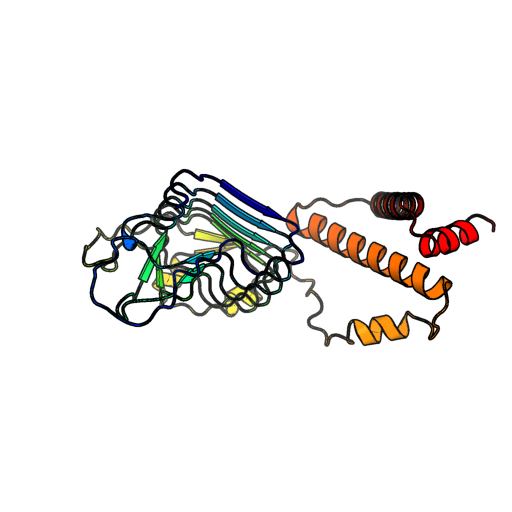RO A 1 219 ? -21.939 -11.141 31.840 1.00 56.28 219 PRO A C 1
ATOM 1792 O O . PRO A 1 219 ? -22.442 -10.338 31.043 1.00 56.28 219 PRO A O 1
ATOM 1795 N N . PRO A 1 220 ? -22.440 -12.384 31.977 1.00 55.19 220 PRO A N 1
ATOM 1796 C CA . PRO A 1 220 ? -23.565 -12.874 31.190 1.00 55.19 220 PRO A CA 1
ATOM 1797 C C . PRO A 1 220 ? -24.851 -12.173 31.637 1.00 55.19 220 PRO A C 1
ATOM 1799 O O . PRO A 1 220 ? -25.467 -12.563 32.623 1.00 55.19 220 PRO A O 1
ATOM 1802 N N . SER A 1 221 ? -25.277 -11.110 30.949 1.00 58.12 221 SER A N 1
ATOM 1803 C CA . SER A 1 221 ? -26.654 -10.619 31.089 1.00 58.12 221 SER A CA 1
ATOM 1804 C C . SER A 1 221 ? -27.082 -9.651 29.989 1.00 58.12 221 SER A C 1
ATOM 1806 O O . SER A 1 221 ? -26.355 -8.746 29.583 1.00 58.12 221 SER A O 1
ATOM 1808 N N . SER A 1 222 ? -28.348 -9.766 29.596 1.00 58.34 222 SER A N 1
ATOM 1809 C CA . SER A 1 222 ? -29.112 -8.817 28.781 1.00 58.34 222 SER A CA 1
ATOM 1810 C C . SER A 1 222 ? -29.495 -7.538 29.548 1.00 58.34 222 SER A C 1
ATOM 1812 O O . SER A 1 222 ? -30.579 -6.985 29.349 1.00 58.34 222 SER A O 1
ATOM 1814 N N . SER A 1 223 ? -28.644 -7.074 30.467 1.00 66.88 223 SER A N 1
ATOM 1815 C CA . SER A 1 223 ? -28.921 -5.902 31.297 1.00 66.88 223 SER A CA 1
ATOM 1816 C C . SER A 1 223 ? -28.556 -4.601 30.573 1.00 66.88 223 SER A C 1
ATOM 1818 O O . SER A 1 223 ? -27.658 -4.545 29.730 1.00 66.88 223 SER A O 1
ATOM 1820 N N . GLN A 1 224 ? -29.252 -3.512 30.908 1.00 65.94 224 GLN A N 1
ATOM 1821 C CA . GLN A 1 224 ? -28.898 -2.171 30.425 1.00 65.94 224 GLN A CA 1
ATOM 1822 C C . GLN A 1 224 ? -27.468 -1.771 30.826 1.00 65.94 224 GLN A C 1
ATOM 1824 O O . GLN A 1 224 ? -26.807 -1.040 30.092 1.00 65.94 224 GLN A O 1
ATOM 1829 N N . LEU A 1 225 ? -26.988 -2.295 31.959 1.00 66.44 225 LEU A N 1
ATOM 1830 C CA . LEU A 1 225 ? -25.632 -2.090 32.453 1.00 66.44 225 LEU A CA 1
ATOM 1831 C C . LEU A 1 225 ? -24.600 -2.754 31.539 1.00 66.44 225 LEU A C 1
ATOM 1833 O O . LEU A 1 225 ? -23.634 -2.101 31.163 1.00 66.44 225 LEU A O 1
ATOM 1837 N N . ALA A 1 226 ? -24.857 -3.992 31.096 1.00 69.69 226 ALA A N 1
ATOM 1838 C CA . ALA A 1 226 ? -23.998 -4.662 30.130 1.00 69.69 226 ALA A CA 1
ATOM 1839 C C . ALA A 1 226 ? -23.835 -3.795 28.878 1.00 69.69 226 ALA A C 1
ATOM 1841 O O . ALA A 1 226 ? -22.709 -3.508 28.488 1.00 69.69 226 ALA A O 1
ATOM 1842 N N . LYS A 1 227 ? -24.935 -3.291 28.290 1.00 75.69 227 LYS A N 1
ATOM 1843 C CA . LYS A 1 227 ? -24.910 -2.427 27.085 1.00 75.69 227 LYS A CA 1
ATOM 1844 C C . LYS A 1 227 ? -24.047 -1.171 27.255 1.00 75.69 227 LYS A C 1
ATOM 1846 O O . LYS A 1 227 ? -23.332 -0.813 26.324 1.00 75.69 227 LYS A O 1
ATOM 1851 N N . GLY A 1 228 ? -24.095 -0.527 28.423 1.00 81.31 228 GLY A N 1
ATOM 1852 C CA . GLY A 1 228 ? -23.229 0.613 28.742 1.00 81.31 228 GLY A CA 1
ATOM 1853 C C . GLY A 1 228 ? -21.755 0.214 28.807 1.00 81.31 228 GLY A C 1
ATOM 1854 O O . GLY A 1 228 ? -20.908 0.879 28.209 1.00 81.31 228 GLY A O 1
ATOM 1855 N N . THR A 1 229 ? -21.463 -0.914 29.457 1.00 79.62 229 THR A N 1
ATOM 1856 C CA . THR A 1 229 ? -20.111 -1.481 29.548 1.00 79.62 229 THR A CA 1
ATOM 1857 C C . THR A 1 229 ? -19.563 -1.862 28.168 1.00 79.62 229 THR A C 1
ATOM 1859 O O . THR A 1 229 ? -18.410 -1.554 27.878 1.00 79.62 229 THR A O 1
ATOM 1862 N N . TRP A 1 230 ? -20.389 -2.428 27.275 1.00 76.56 230 TRP A N 1
ATOM 1863 C CA . TRP A 1 230 ? -20.013 -2.728 25.884 1.00 76.56 230 TRP A CA 1
ATOM 1864 C C . TRP A 1 230 ? -19.547 -1.470 25.142 1.00 76.56 230 TRP A C 1
ATOM 1866 O O . TRP A 1 230 ? -18.479 -1.468 24.530 1.00 76.56 230 TRP A O 1
ATOM 1876 N N . SER A 1 231 ? -20.321 -0.384 25.218 1.00 83.50 231 SER A N 1
ATOM 1877 C CA . SER A 1 231 ? -19.956 0.887 24.581 1.00 83.50 231 SER A CA 1
ATOM 1878 C C . SER A 1 231 ? -18.668 1.475 25.164 1.00 83.50 231 SER A C 1
ATOM 1880 O O . SER A 1 231 ? -17.823 1.952 24.408 1.00 83.50 231 SER A O 1
ATOM 1882 N N . LEU A 1 232 ? -18.482 1.388 26.484 1.00 84.44 232 LEU A N 1
ATOM 1883 C CA . LEU A 1 232 ? -17.275 1.867 27.156 1.00 84.44 232 LEU A CA 1
ATOM 1884 C C . LEU A 1 232 ? -16.024 1.081 26.731 1.00 84.44 232 LEU A C 1
ATOM 1886 O O . LEU A 1 232 ? -15.010 1.687 26.389 1.00 84.44 232 LEU A O 1
ATOM 1890 N N . ILE A 1 233 ? -16.098 -0.253 26.706 1.00 81.94 233 ILE A N 1
ATOM 1891 C CA . ILE A 1 233 ? -14.985 -1.117 26.284 1.00 81.94 233 ILE A CA 1
ATOM 1892 C C . ILE A 1 233 ? -14.592 -0.811 24.836 1.00 81.94 233 ILE A C 1
ATOM 1894 O O . ILE A 1 233 ? -13.406 -0.661 24.545 1.00 81.94 233 ILE A O 1
ATOM 1898 N N . ILE A 1 234 ? -15.569 -0.663 23.933 1.00 80.88 234 ILE A N 1
ATOM 1899 C CA . ILE A 1 234 ? -15.305 -0.334 22.525 1.00 80.88 234 ILE A CA 1
ATOM 1900 C C . ILE A 1 234 ? -14.588 1.016 22.400 1.00 80.88 234 ILE A C 1
ATOM 1902 O O . ILE A 1 234 ? -13.602 1.101 21.667 1.00 80.88 234 ILE A O 1
ATOM 1906 N N . LEU A 1 235 ? -15.031 2.045 23.132 1.00 81.69 235 LEU A N 1
ATOM 1907 C CA . LEU A 1 235 ? -14.371 3.355 23.145 1.00 81.69 235 LEU A CA 1
ATOM 1908 C C . LEU A 1 235 ? -12.934 3.251 23.664 1.00 81.69 235 LEU A C 1
ATOM 1910 O O . LEU A 1 235 ? -12.006 3.742 23.024 1.00 81.69 235 LEU A O 1
ATOM 1914 N N . ILE A 1 236 ? -12.714 2.551 24.776 1.00 83.94 236 ILE A N 1
ATOM 1915 C CA . ILE A 1 236 ? -11.370 2.366 25.336 1.00 83.94 236 ILE A CA 1
ATOM 1916 C C . ILE A 1 236 ? -10.459 1.639 24.338 1.00 83.94 236 ILE A C 1
ATOM 1918 O O . ILE A 1 236 ? -9.342 2.094 24.087 1.00 83.94 236 ILE A O 1
ATOM 1922 N N . ILE A 1 237 ? -10.932 0.551 23.721 1.00 79.94 237 ILE A N 1
ATOM 1923 C CA . ILE A 1 237 ? -10.174 -0.185 22.698 1.00 79.94 237 ILE A CA 1
ATOM 1924 C C . ILE A 1 237 ? -9.847 0.730 21.513 1.00 79.94 237 ILE A C 1
ATOM 1926 O O . ILE A 1 237 ? -8.700 0.748 21.061 1.00 79.94 237 ILE A O 1
ATOM 1930 N N . TRP A 1 238 ? -10.817 1.516 21.042 1.00 79.69 238 TRP A N 1
ATOM 1931 C CA . TRP A 1 238 ? -10.638 2.485 19.962 1.00 79.69 238 TRP A CA 1
ATOM 1932 C C . TRP A 1 238 ? -9.562 3.529 20.288 1.00 79.69 238 TRP A C 1
ATOM 1934 O O . TRP A 1 238 ? -8.637 3.712 19.496 1.00 79.69 238 TRP A O 1
ATOM 1944 N N . HIS A 1 239 ? -9.612 4.160 21.465 1.00 80.81 239 HIS A N 1
ATOM 1945 C CA . HIS A 1 239 ? -8.614 5.155 21.872 1.00 80.81 239 HIS A CA 1
ATOM 1946 C C . HIS A 1 239 ? -7.231 4.542 22.096 1.00 80.81 239 HIS A C 1
ATOM 1948 O O . HIS A 1 239 ? -6.231 5.137 21.693 1.00 80.81 239 HIS A O 1
ATOM 1954 N N . ILE A 1 240 ? -7.143 3.346 22.691 1.00 78.19 240 ILE A N 1
ATOM 1955 C CA . ILE A 1 240 ? -5.867 2.633 22.851 1.00 78.19 240 ILE A CA 1
ATOM 1956 C C . ILE A 1 240 ? -5.268 2.326 21.481 1.00 78.19 240 ILE A C 1
ATOM 1958 O O . ILE A 1 240 ? -4.075 2.546 21.264 1.00 78.19 240 ILE A O 1
ATOM 1962 N N . TRP A 1 241 ? -6.081 1.830 20.552 1.00 75.94 241 TRP A N 1
ATOM 1963 C CA . TRP A 1 241 ? -5.649 1.547 19.192 1.00 75.94 241 TRP A CA 1
ATOM 1964 C C . TRP A 1 241 ? -5.192 2.824 18.473 1.00 75.94 241 TRP A C 1
ATOM 1966 O O . TRP A 1 241 ? -4.072 2.863 17.966 1.00 75.94 241 TRP A O 1
ATOM 1976 N N . ARG A 1 242 ? -5.983 3.903 18.530 1.00 75.94 242 ARG A N 1
ATOM 1977 C CA . ARG A 1 242 ? -5.657 5.214 17.946 1.00 75.94 242 ARG A CA 1
ATOM 1978 C C . ARG A 1 242 ? -4.355 5.789 18.509 1.00 75.94 242 ARG A C 1
ATOM 1980 O O . ARG A 1 242 ? -3.468 6.155 17.747 1.00 75.94 242 ARG A O 1
ATOM 1987 N N . GLN A 1 243 ? -4.186 5.781 19.829 1.00 73.06 243 GLN A N 1
ATOM 1988 C CA . GLN A 1 243 ? -2.980 6.275 20.494 1.00 73.06 243 GLN A CA 1
ATOM 1989 C C . GLN A 1 243 ? -1.741 5.436 20.155 1.00 73.06 243 GLN A C 1
ATOM 1991 O O . GLN A 1 243 ? -0.638 5.966 19.997 1.00 73.06 243 GLN A O 1
ATOM 1996 N N . ARG A 1 244 ? -1.895 4.111 20.049 1.00 63.91 244 ARG A N 1
ATOM 1997 C CA . ARG A 1 244 ? -0.814 3.230 19.588 1.00 63.91 244 ARG A CA 1
ATOM 1998 C C . ARG A 1 244 ? -0.443 3.524 18.139 1.00 63.91 244 ARG A C 1
ATOM 2000 O O . ARG A 1 244 ? 0.738 3.451 17.812 1.00 63.91 244 ARG A O 1
ATOM 2007 N N . ASN A 1 245 ? -1.410 3.898 17.310 1.00 53.78 245 ASN A N 1
ATOM 2008 C CA . ASN A 1 245 ? -1.159 4.291 15.932 1.00 53.78 245 ASN A CA 1
ATOM 2009 C C . ASN A 1 245 ? -0.410 5.630 15.857 1.00 53.78 245 ASN A C 1
ATOM 2011 O O . ASN A 1 245 ? 0.650 5.685 15.238 1.00 53.78 245 ASN A O 1
ATOM 2015 N N . ASP A 1 246 ? -0.859 6.665 16.567 1.00 68.75 246 ASP A N 1
ATOM 2016 C CA . ASP A 1 246 ? -0.198 7.982 16.578 1.00 68.75 246 ASP A CA 1
ATOM 2017 C C . ASP A 1 246 ? 1.274 7.886 17.038 1.00 68.75 246 ASP A C 1
ATOM 2019 O O . ASP A 1 246 ? 2.182 8.443 16.405 1.00 68.75 246 ASP A O 1
ATOM 2023 N N . ARG A 1 247 ? 1.541 7.077 18.077 1.00 62.81 247 ARG A N 1
ATOM 2024 C CA . ARG A 1 247 ? 2.897 6.832 18.607 1.00 62.81 247 ARG A CA 1
ATOM 2025 C C . ARG A 1 247 ? 3.821 6.144 17.610 1.00 62.81 247 ARG A C 1
ATOM 2027 O O . ARG A 1 247 ? 5.009 6.457 17.548 1.00 62.81 247 ARG A O 1
ATOM 2034 N N . VAL A 1 248 ? 3.305 5.175 16.858 1.00 43.72 248 VAL A N 1
ATOM 2035 C CA . VAL A 1 248 ? 4.121 4.364 15.943 1.00 43.72 248 VAL A CA 1
ATOM 2036 C C . VAL A 1 248 ? 4.303 5.057 14.588 1.00 43.72 248 VAL A C 1
ATOM 2038 O O . VAL A 1 248 ? 5.362 4.894 13.970 1.00 43.72 248 VAL A O 1
ATOM 2041 N N . PHE A 1 249 ? 3.320 5.839 14.129 1.00 39.03 249 PHE A N 1
ATOM 2042 C CA . PHE A 1 249 ? 3.269 6.335 12.747 1.00 39.03 249 PHE A CA 1
ATOM 2043 C C . PHE A 1 249 ? 3.632 7.805 12.585 1.00 39.03 249 PHE A C 1
ATOM 2045 O O . PHE A 1 249 ? 4.380 8.111 11.655 1.00 39.03 249 PHE A O 1
ATOM 2052 N N . GLU A 1 250 ? 3.219 8.659 13.519 1.00 54.41 250 GLU A N 1
ATOM 2053 C CA . GLU A 1 250 ? 3.530 10.096 13.511 1.00 54.41 250 GLU A CA 1
ATOM 2054 C C . GLU A 1 250 ? 4.636 10.456 14.518 1.00 54.41 250 GLU A C 1
ATOM 2056 O O . GLU A 1 250 ? 5.094 11.594 14.576 1.00 54.41 250 GLU A O 1
ATOM 2061 N N . ARG A 1 251 ? 5.095 9.473 15.313 1.00 50.28 251 ARG A N 1
ATOM 2062 C CA . ARG A 1 251 ? 5.964 9.673 16.491 1.00 50.28 251 ARG A CA 1
ATOM 2063 C C . ARG A 1 251 ? 5.364 10.655 17.506 1.00 50.28 251 ARG A C 1
ATOM 2065 O O . ARG A 1 251 ? 6.098 11.283 18.266 1.00 50.28 251 ARG A O 1
ATOM 2072 N N . ILE A 1 252 ? 4.037 10.771 17.531 1.00 62.97 252 ILE A N 1
ATOM 2073 C CA . ILE A 1 252 ? 3.317 11.632 18.465 1.00 62.97 252 ILE A CA 1
ATOM 2074 C C . ILE A 1 252 ? 2.976 10.794 19.695 1.00 62.97 252 ILE A C 1
ATOM 2076 O O . ILE A 1 252 ? 2.154 9.881 19.641 1.00 62.97 252 ILE A O 1
ATOM 2080 N N . GLU A 1 253 ? 3.616 11.093 20.822 1.00 75.69 253 GLU A N 1
ATOM 2081 C CA . GLU A 1 253 ? 3.304 10.464 22.101 1.00 75.69 253 GLU A CA 1
ATOM 2082 C C . GLU A 1 253 ? 2.508 11.418 22.985 1.00 75.69 253 GLU A C 1
ATOM 2084 O O . GLU A 1 253 ? 3.046 12.367 23.548 1.00 75.69 253 GLU A O 1
ATOM 2089 N N . LYS A 1 254 ? 1.208 11.140 23.136 1.00 79.50 254 LYS A N 1
ATOM 2090 C CA . LYS A 1 254 ? 0.397 11.825 24.152 1.00 79.50 254 LYS 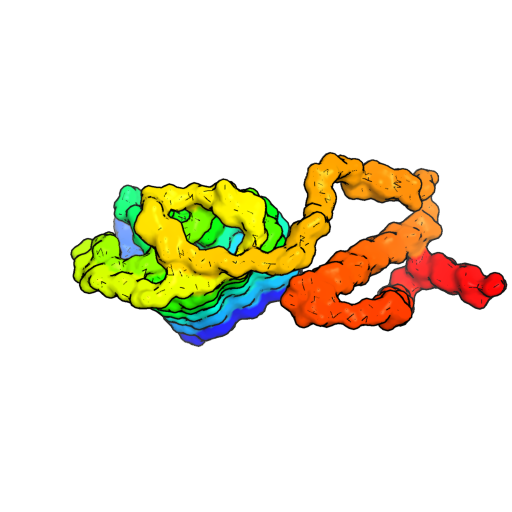A CA 1
ATOM 2091 C C . LYS A 1 254 ? 0.629 11.215 25.544 1.00 79.50 254 LYS A C 1
ATOM 2093 O O . LYS A 1 254 ? 0.694 9.976 25.648 1.00 79.50 254 LYS A O 1
ATOM 2098 N N . PRO A 1 255 ? 0.698 12.034 26.610 1.00 84.50 255 PRO A N 1
ATOM 2099 C CA . PRO A 1 255 ? 0.695 11.550 27.984 1.00 84.50 255 PRO A CA 1
ATOM 2100 C C . PRO A 1 255 ? -0.621 10.832 28.298 1.00 84.50 255 PRO A C 1
ATOM 2102 O O . PRO A 1 255 ? -1.674 11.161 27.753 1.00 84.50 255 PRO A O 1
ATOM 2105 N N . ILE A 1 256 ? -0.564 9.855 29.208 1.00 81.19 256 ILE A N 1
ATOM 2106 C CA . ILE A 1 256 ? -1.718 9.018 29.583 1.00 81.19 256 ILE A CA 1
ATOM 2107 C C . ILE A 1 256 ? -2.907 9.884 30.020 1.00 81.19 256 ILE A C 1
ATOM 2109 O O . ILE A 1 256 ? -4.031 9.630 29.599 1.00 81.19 256 ILE A O 1
ATOM 2113 N N . ASN A 1 257 ? -2.649 10.953 30.777 1.00 84.31 257 ASN A N 1
ATOM 2114 C CA . ASN A 1 257 ? -3.682 11.874 31.252 1.00 84.31 257 ASN A CA 1
ATOM 2115 C C . ASN A 1 257 ? -4.467 12.515 30.101 1.00 84.31 257 ASN A C 1
ATOM 2117 O O . ASN A 1 257 ? -5.683 12.608 30.183 1.00 84.31 257 ASN A O 1
ATOM 2121 N N . GLN A 1 258 ? -3.796 12.888 29.007 1.00 84.31 258 GLN A N 1
ATOM 2122 C CA . GLN A 1 258 ? -4.458 13.475 27.843 1.00 84.31 258 GLN A CA 1
ATOM 2123 C C . GLN A 1 258 ? -5.332 12.448 27.114 1.00 84.31 258 GLN A C 1
ATOM 2125 O O . GLN A 1 258 ? -6.441 12.771 26.705 1.00 84.31 258 GLN A O 1
ATOM 2130 N N . VAL A 1 259 ? -4.874 11.196 27.005 1.00 84.75 259 VAL A N 1
ATOM 2131 C CA . VAL A 1 259 ? -5.667 10.104 26.411 1.00 84.75 259 VAL A CA 1
ATOM 2132 C C . VAL A 1 259 ? -6.904 9.805 27.260 1.00 84.75 259 VAL A C 1
ATOM 2134 O O . VAL A 1 259 ? -7.984 9.596 26.719 1.00 84.75 259 VAL A O 1
ATOM 2137 N N . ILE A 1 260 ? -6.764 9.817 28.588 1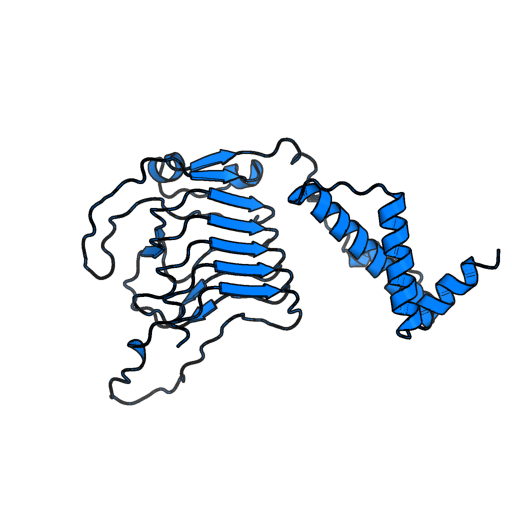.00 85.31 260 ILE A N 1
ATOM 2138 C CA . ILE A 1 260 ? -7.892 9.645 29.511 1.00 85.31 260 ILE A CA 1
ATOM 2139 C C . ILE A 1 260 ? -8.896 10.791 29.356 1.00 85.31 260 ILE A C 1
ATOM 2141 O O . ILE A 1 260 ? -10.096 10.527 29.332 1.00 85.31 260 ILE A O 1
ATOM 2145 N N . THR A 1 261 ? -8.433 12.038 29.234 1.00 85.62 261 THR A N 1
ATOM 2146 C CA . THR A 1 261 ? -9.316 13.187 28.992 1.00 85.62 261 THR A CA 1
ATOM 2147 C C . THR A 1 261 ? -10.073 13.030 27.677 1.00 85.62 261 THR A C 1
ATOM 2149 O O . THR A 1 261 ? -11.292 13.118 27.682 1.00 85.62 261 THR A O 1
ATOM 2152 N N . GLU A 1 262 ? -9.393 12.666 26.586 1.00 86.94 262 GLU A N 1
ATOM 2153 C CA . GLU A 1 262 ? -10.042 12.429 25.287 1.00 86.94 262 GLU A CA 1
ATOM 2154 C C . GLU A 1 262 ? -11.101 11.317 25.358 1.00 86.94 262 GLU A C 1
ATOM 2156 O O . GLU A 1 262 ? -12.183 11.466 24.798 1.00 86.94 262 GLU A O 1
ATOM 2161 N N . ILE A 1 263 ? -10.826 10.230 26.090 1.00 87.38 263 ILE A N 1
ATOM 2162 C CA . ILE A 1 263 ? -11.809 9.163 26.328 1.00 87.38 263 ILE A CA 1
ATOM 2163 C C . ILE A 1 263 ? -13.023 9.709 27.094 1.00 87.38 263 ILE A C 1
ATOM 2165 O O . ILE A 1 263 ? -14.161 9.419 26.727 1.00 87.38 263 ILE A O 1
ATOM 2169 N N . LYS A 1 264 ? -12.809 10.494 28.158 1.00 87.25 264 LYS A N 1
ATOM 2170 C CA . LYS A 1 264 ? -13.896 11.087 28.958 1.00 87.25 264 LYS A CA 1
ATOM 2171 C C . LYS A 1 264 ? -14.740 12.070 28.145 1.00 87.25 264 LYS A C 1
ATOM 2173 O O . LYS A 1 264 ? -15.967 12.061 28.272 1.00 87.25 264 LY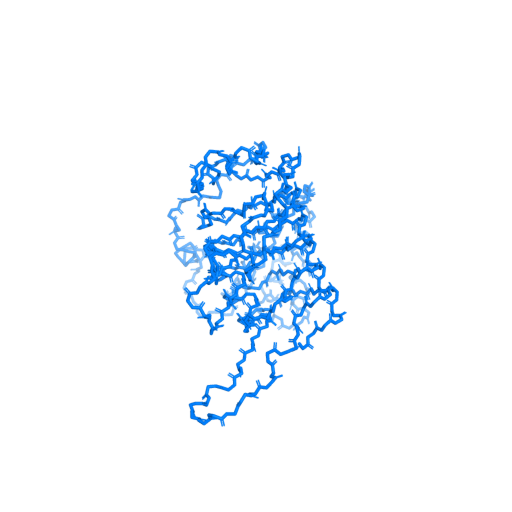S A O 1
ATOM 2178 N N . ASP A 1 265 ? -14.102 12.873 27.304 1.00 86.75 265 ASP A N 1
ATOM 2179 C CA . ASP A 1 265 ? -14.775 13.821 26.419 1.00 86.75 265 ASP A CA 1
ATOM 2180 C C . ASP A 1 265 ? -15.636 13.075 25.392 1.00 86.75 265 ASP A C 1
ATOM 2182 O O . ASP A 1 265 ? -16.807 13.408 25.198 1.00 86.75 265 ASP A O 1
ATOM 2186 N N . GLU A 1 266 ? -15.108 12.001 24.797 1.00 88.38 266 GLU A N 1
ATOM 2187 C CA . GLU A 1 266 ? -15.837 11.187 23.821 1.00 88.38 266 GLU A CA 1
ATOM 2188 C C . GLU A 1 266 ? -17.008 10.424 24.467 1.00 88.38 266 GLU A C 1
ATOM 2190 O O . GLU A 1 266 ? -18.117 10.410 23.929 1.00 88.38 266 GLU A O 1
ATOM 2195 N N . ILE A 1 267 ? -16.828 9.900 25.683 1.00 87.69 267 ILE A N 1
ATOM 2196 C CA . ILE A 1 267 ? -17.914 9.324 26.495 1.00 87.69 267 ILE A CA 1
ATOM 2197 C C . ILE A 1 267 ? -19.017 10.359 26.773 1.00 87.69 267 ILE A C 1
ATOM 2199 O O . ILE A 1 267 ? -20.211 10.044 26.685 1.00 87.69 267 ILE A O 1
ATOM 2203 N N . SER A 1 268 ? -18.634 11.595 27.102 1.00 86.25 268 SER A N 1
ATOM 2204 C CA . SER A 1 268 ? -19.575 12.685 27.386 1.00 86.25 268 SER A CA 1
ATOM 2205 C C . SER A 1 268 ? -20.351 13.085 26.132 1.00 86.25 268 SER A C 1
ATOM 2207 O O . SER A 1 268 ? -21.575 13.220 26.179 1.00 86.25 268 SER A O 1
ATOM 2209 N N . LEU A 1 269 ? -19.670 13.181 24.987 1.00 86.56 269 LEU A N 1
ATOM 2210 C CA . LEU A 1 269 ? -20.286 13.431 23.682 1.00 86.56 269 LEU A CA 1
ATOM 2211 C C . LEU A 1 269 ? -21.308 12.352 23.319 1.00 86.56 269 LEU A C 1
ATOM 2213 O O . LEU A 1 269 ? -22.433 12.675 22.938 1.00 86.56 269 LEU A O 1
ATOM 2217 N N . TRP A 1 270 ? -20.959 11.076 23.488 1.00 85.19 270 TRP A N 1
ATOM 2218 C CA . TRP A 1 270 ? -21.876 9.965 23.219 1.00 85.19 270 TRP A CA 1
ATOM 2219 C C . TRP A 1 270 ? -23.090 9.990 24.153 1.00 85.19 270 TRP A C 1
ATOM 2221 O O . TRP A 1 270 ? -24.215 9.723 23.724 1.00 85.19 270 TRP A O 1
ATOM 2231 N N . SER A 1 271 ? -22.884 10.361 25.417 1.00 86.31 271 SER A N 1
ATOM 2232 C CA . SER A 1 271 ? -23.964 10.515 26.397 1.00 86.31 271 SER A CA 1
ATOM 2233 C C . SER A 1 271 ? -24.930 11.637 26.000 1.00 86.31 271 SER A C 1
ATOM 2235 O O . SER A 1 271 ? -26.141 11.412 25.976 1.00 86.31 271 SER A O 1
ATOM 2237 N N . MET A 1 272 ? -24.409 12.804 25.600 1.00 83.69 272 MET A N 1
ATOM 2238 C CA . MET A 1 272 ? -25.213 13.926 25.089 1.00 83.69 272 MET A CA 1
ATOM 2239 C C . MET A 1 272 ? -25.938 13.583 23.781 1.00 83.69 272 MET A C 1
ATOM 2241 O O . MET A 1 272 ? -27.067 14.017 23.570 1.00 83.69 272 MET A O 1
ATOM 2245 N N . ALA A 1 273 ? -25.331 12.750 22.933 1.00 85.81 273 ALA A N 1
ATOM 2246 C CA . ALA A 1 273 ? -25.939 12.242 21.703 1.00 85.81 273 ALA A CA 1
ATOM 2247 C C . ALA A 1 273 ? -27.013 11.156 21.940 1.00 85.81 273 ALA A C 1
ATOM 2249 O O . ALA A 1 273 ? -27.598 10.646 20.984 1.00 85.81 273 ALA A O 1
ATOM 2250 N N . GLY A 1 274 ? -27.295 10.797 23.200 1.00 84.69 274 GLY A N 1
ATOM 2251 C CA . GLY A 1 274 ? -28.386 9.893 23.563 1.00 84.69 274 GLY A CA 1
ATOM 2252 C C . GLY A 1 274 ? -27.973 8.449 23.852 1.00 84.69 274 GLY A C 1
ATOM 2253 O O . GLY A 1 274 ? -28.842 7.573 23.893 1.00 84.69 274 GLY A O 1
ATOM 2254 N N . ALA A 1 275 ? -26.689 8.166 24.104 1.00 86.75 275 ALA A N 1
ATOM 2255 C CA . ALA A 1 275 ? -26.229 6.857 24.578 1.00 86.75 275 ALA A CA 1
ATOM 2256 C C . ALA A 1 275 ? -26.638 6.610 26.048 1.00 86.75 275 ALA A C 1
ATOM 2258 O O . ALA A 1 275 ? -25.812 6.600 26.959 1.00 86.75 275 ALA A O 1
ATOM 2259 N N . LYS A 1 276 ? -27.938 6.387 26.291 1.00 83.81 276 LYS A N 1
ATOM 2260 C CA . LYS A 1 276 ? -28.554 6.302 27.634 1.00 83.81 276 LYS A CA 1
ATOM 2261 C C . LYS A 1 276 ? -27.905 5.263 28.555 1.00 83.81 276 LYS A C 1
ATOM 2263 O O . LYS A 1 276 ? -27.791 5.496 29.751 1.00 83.81 276 LYS A O 1
ATOM 2268 N N . HIS A 1 277 ? -27.463 4.131 28.007 1.00 82.88 277 HIS A N 1
ATOM 2269 C CA . HIS A 1 277 ? -26.802 3.078 28.786 1.00 82.88 277 HIS A CA 1
ATOM 2270 C C . HIS A 1 277 ? -25.377 3.457 29.210 1.00 82.88 277 HIS A C 1
ATOM 2272 O O . HIS A 1 277 ? -24.962 3.110 30.312 1.00 82.88 277 HIS A O 1
ATOM 2278 N N . LEU A 1 278 ? -24.650 4.198 28.367 1.00 82.88 278 LEU A N 1
ATOM 2279 C CA . LEU A 1 278 ? -23.327 4.729 28.698 1.00 82.88 278 LEU A CA 1
ATOM 2280 C C . LEU A 1 278 ? -23.451 5.858 29.733 1.00 82.88 278 LEU A C 1
ATOM 2282 O O . LEU A 1 278 ? -22.741 5.855 30.734 1.00 82.88 278 LEU A O 1
ATOM 2286 N N . ALA A 1 279 ? -24.426 6.751 29.550 1.00 82.69 279 ALA A N 1
ATOM 2287 C CA . ALA A 1 279 ? -24.725 7.825 30.493 1.00 82.69 279 ALA A CA 1
ATOM 2288 C C . ALA A 1 279 ? -25.104 7.290 31.888 1.00 82.69 279 ALA A C 1
ATOM 2290 O O . ALA A 1 279 ? -24.603 7.779 32.897 1.00 82.69 279 ALA A O 1
ATOM 2291 N N . ALA A 1 280 ? -25.937 6.244 31.955 1.00 82.00 280 ALA A N 1
ATOM 2292 C CA . ALA A 1 280 ? -26.328 5.606 33.214 1.00 82.00 280 ALA A CA 1
ATOM 2293 C C . ALA A 1 280 ? -25.153 4.919 33.939 1.00 82.00 280 ALA A C 1
ATOM 2295 O O . ALA A 1 280 ? -25.141 4.864 35.168 1.00 82.00 280 ALA A O 1
ATOM 2296 N N . LEU A 1 281 ? -24.170 4.405 33.191 1.00 79.25 281 LEU A N 1
ATOM 2297 C CA . LEU A 1 281 ? -22.959 3.799 33.747 1.00 79.25 281 LEU A CA 1
ATOM 2298 C C . LEU A 1 281 ? -22.028 4.863 34.352 1.00 79.25 281 LEU A C 1
ATOM 2300 O O . LEU A 1 281 ? -21.524 4.687 35.455 1.00 79.25 281 LEU A O 1
ATOM 2304 N N . VAL A 1 282 ? -21.827 5.979 33.648 1.00 75.81 282 VAL A N 1
ATOM 2305 C CA . VAL A 1 282 ? -20.902 7.050 34.061 1.00 75.81 282 VAL A CA 1
ATOM 2306 C C . VAL A 1 282 ? -21.495 7.911 35.181 1.00 75.81 282 VAL A C 1
ATOM 2308 O O . VAL A 1 282 ? -20.782 8.295 36.107 1.00 75.81 282 VAL A O 1
ATOM 2311 N N . GLY A 1 283 ? -22.810 8.155 35.151 1.00 67.38 283 GLY A N 1
ATOM 2312 C CA . GLY A 1 283 ? -23.513 8.922 36.183 1.00 67.38 283 GLY A CA 1
ATOM 2313 C C . GLY A 1 283 ? -23.498 8.262 37.567 1.00 67.38 283 GLY A C 1
ATOM 2314 O O . GLY A 1 283 ? -23.484 8.970 38.569 1.00 67.38 283 GLY A O 1
ATOM 2315 N N . ARG A 1 284 ? -23.428 6.923 37.641 1.00 57.28 284 ARG A N 1
ATOM 2316 C CA . ARG A 1 284 ? -23.323 6.177 38.911 1.00 57.28 284 ARG A CA 1
ATOM 2317 C C . ARG A 1 284 ? -21.961 6.311 39.594 1.00 57.28 284 ARG A C 1
ATOM 2319 O O . ARG A 1 284 ? -21.911 6.354 40.812 1.00 57.28 284 ARG A O 1
ATOM 2326 N N . ASN A 1 285 ? -20.878 6.444 38.831 1.00 51.16 285 ASN A N 1
ATOM 2327 C CA . ASN A 1 285 ? -19.518 6.551 39.380 1.00 51.16 285 ASN A CA 1
ATOM 2328 C C . ASN A 1 285 ? -19.150 7.980 39.822 1.00 51.16 285 ASN A C 1
ATOM 2330 O O . ASN A 1 285 ? -18.015 8.229 40.210 1.00 51.16 285 ASN A O 1
ATOM 2334 N N . SER A 1 286 ? -20.080 8.933 39.701 1.00 44.88 286 SER A N 1
ATOM 2335 C CA . SER A 1 286 ? -19.894 10.333 40.118 1.00 44.88 286 SER A CA 1
ATOM 2336 C C . SER A 1 286 ? -20.500 10.620 41.502 1.00 44.88 286 SER A C 1
ATOM 2338 O O . SER A 1 286 ? -20.480 11.766 41.940 1.00 44.88 286 SER A O 1
ATOM 2340 N N . SER A 1 287 ? -21.119 9.614 42.136 1.00 40.56 287 SER A N 1
ATOM 2341 C CA . SER A 1 287 ? -21.889 9.735 43.388 1.00 40.56 287 SER A CA 1
ATOM 2342 C C . SER A 1 287 ? -21.270 8.994 44.586 1.00 40.56 287 SER A C 1
ATOM 2344 O O . SER A 1 287 ? -21.929 8.898 45.619 1.00 40.56 287 SER A O 1
ATOM 2346 N N . GLU A 1 288 ? -20.039 8.489 44.458 1.00 31.59 288 GLU A N 1
ATOM 2347 C CA . GLU A 1 288 ? -19.240 7.896 45.549 1.00 31.59 288 GLU A CA 1
ATOM 2348 C C . GLU A 1 288 ? -18.009 8.750 45.863 1.00 31.59 288 GLU A C 1
ATOM 2350 O O . GLU A 1 288 ? -17.381 9.259 44.904 1.00 31.59 288 GLU A O 1
#

Sequence (288 aa):
MFKKVKTTWVSHLPKACYVWNWTGSSSSSSSSSSGWFKGGTFEDLTLLHISYCPRIVQVIHFPIVSHALDRLETLEITWCGDVSVAFHGYDLPRRFRAWQFPKLKHIRLHELPKLQKICNFASRIMTPELQTIKIRGCWSLRTLPVVRTGDPWWGTILPTVESGNAVECNCEKKWWDMLEWESEAHASHYKPIHPRHYKKTMLRGSVLSIGSWFDELCPPSSSQLAKGTWSLIILIIWHIWRQRNDRVFERIEKPINQVITEIKDEISLWSMAGAKHLAALVGRNSSE

Foldseek 3Di:
DPQPDAEDAAEDAAPDQELEADPDDPDDDDDDPPVPLVDEDCLNHAYYEYYHHQNHQEYYEDADHPRHQLNHAEYYHENHANHQEHAEYPPDDPPAAEAENARHAEYHAYQHCNHQYPYDRHPAYEYQNHAEYEYDNPQNHAEDHANWDADQDVNDGDPIDRNPAAHEYAYAPVSVVRHDAPDPNRVVSHDYDYDPPPPPPPPPDDPPPVVVVVVVVADDDPDLLSLLVVVLVVLVVVLVVVQVCCCVPVVDHDDPVVSVVVSVVVLVVVVVVPSVSVVVNVVVVVPD

Radius of gyration: 23.55 Å; chains: 1; bounding box: 50×33×79 Å

Secondary structure (DSSP, 8-state):
--SS--EEEEE--TT-SEEEE-------------GGGGS-SSTT--EEEEES-TT-SEEEEEE--TTTTTT--EEEEES-TT-SEEEEEES--TT--EEE-TT--EEEEES-TT--EEESS-SEEE-TT--EEEEES-TT-----B-B--S-BTTB-----B-SS-EEEE--HHHHTT---S-HHHHHTEEEE--TTTTS----S----HHHHHHHHS-S---HHHHHHHHHHHHHHHHHHHHHHHHHHT-----HHHHHHHHHHHHHHHHHTT-HHHHHHHHHTT--